Protein AF-A0A9P5GAU8-F1 (afdb_monomer_lite)

Secondary structure (DSSP, 8-state):
--HHHHHHHHHHHHHHHHHHHHHHHHHHHHHHHHHHHHHHHHHHHHHHGGGGS-GGGHHHHHT-HHHHHHHHHHHHHHHHHHHHHH--------TTS-S-STT-SS--S---GGG-HHHHHHHHHHHHHHHHHHHHHHHHHHHHHHHHHHHHHHHHHHTT-TTPPPPHHHHHHHHT-EEE-SS-SSHHHHHHHHHS-EEEHHHHHHHHHHHHHHHHHHHHHHHHHHHHHHHHGGG------TTS-TTHHHHHHHHHHHHHHHHHHHS---SSHHHHHHHHHHHHHHHHHHHHHHHHHHS-----

Sequence (304 aa):
MNPADSSIDDVFAGIRTRFAFTARMASRADECVENLREANRVLAFRFSKLHSLLPSQFPTLLSAPEVDMALTDVRHALKDIYQLTLVGPDLPADPTTSAESASAVTTSSGGNYEEQPQLRLGVAHAINLFQRYRIKWEAEVQESLHFVLLRHWLDAYTQGKADLLITPEDAAEVLGVRYSAGPSTSYEDELRDATLLHITIKDYLIAALSLASELARLAFTSVMAISLAAQKQTQSQDVLKPTDNRNDIPIAVNTFLQNLQAAFLTLNLRNDVLRRRYDTLKYDVKNVENIVYDLCVRAPQETK

Foldseek 3Di:
DDPVVVVVVLVVVLVVVVVVVLVVLVVLLLVLLVQLVVLLVLLVVLCVCLLVDALVCLVVSLPDVSNVVSLVSLLVSQVSQQVSLVCFDPRVPSPPDDDDPPPPPPDDPDDDPPPDPVVVVRLVVLLVSCVVSCVSRLVSLLSSLLSLQLSVLSVCVNVVNNQDTDDPQVSCVSSVAAADADDDPDPVVVSCVSRGDHDYPLSNLSSVLVNLLVLLSSLVSLVVSVVVVVVVCPPDPDDPDPPRPSLVSLVSSLSNLVVSLVVVVVDPDDPDPSVVSNVVSVVSNVSSVVSNVVCVVPPPDPPD

Organism: Geotrichum candidum (NCBI:txid1173061)

Structure (mmCIF, N/CA/C/O backbone):
data_AF-A0A9P5GAU8-F1
#
_entry.id   AF-A0A9P5GAU8-F1
#
loop_
_atom_site.group_PDB
_atom_site.id
_atom_site.type_symbol
_atom_site.label_atom_id
_atom_site.label_alt_id
_atom_site.label_comp_id
_atom_site.label_asym_id
_atom_site.label_entity_id
_atom_site.label_seq_id
_atom_site.pdbx_PDB_ins_code
_atom_site.Cartn_x
_atom_site.Cartn_y
_atom_site.Cartn_z
_atom_site.occupancy
_atom_site.B_iso_or_equiv
_atom_site.auth_seq_id
_atom_site.auth_comp_id
_atom_site.auth_asym_id
_atom_site.auth_atom_id
_atom_site.pdbx_PDB_model_num
ATOM 1 N N . MET A 1 1 ? 36.650 14.860 -50.323 1.00 46.19 1 MET A N 1
ATOM 2 C CA . MET A 1 1 ? 36.113 14.606 -48.970 1.00 46.19 1 MET A CA 1
ATOM 3 C C . MET A 1 1 ? 36.643 13.257 -48.536 1.00 46.19 1 MET A C 1
ATOM 5 O O . MET A 1 1 ? 36.556 12.321 -49.323 1.00 46.19 1 MET A O 1
ATOM 9 N N . ASN A 1 2 ? 37.329 13.203 -47.394 1.00 45.94 2 ASN A N 1
ATOM 10 C CA . ASN A 1 2 ? 38.013 11.995 -46.940 1.00 45.94 2 ASN A CA 1
ATOM 11 C C . ASN A 1 2 ? 36.966 10.976 -46.449 1.00 45.94 2 ASN A C 1
ATOM 13 O O . ASN A 1 2 ? 36.106 11.355 -45.658 1.00 45.94 2 ASN A O 1
ATOM 17 N N . PRO A 1 3 ? 37.038 9.695 -46.847 1.00 53.72 3 PRO A N 1
ATOM 18 C CA . PRO A 1 3 ? 36.102 8.652 -46.399 1.00 53.72 3 PRO A CA 1
ATOM 19 C C . PRO A 1 3 ? 36.178 8.357 -44.886 1.00 53.72 3 PRO A C 1
ATOM 21 O O . PRO A 1 3 ? 35.338 7.644 -44.347 1.00 53.72 3 PRO A O 1
ATOM 24 N N . ALA A 1 4 ? 37.177 8.909 -44.189 1.00 55.00 4 ALA A N 1
ATOM 25 C CA . ALA A 1 4 ? 37.291 8.851 -42.734 1.00 55.00 4 ALA A CA 1
ATOM 26 C C . ALA A 1 4 ? 36.338 9.826 -42.012 1.00 55.00 4 ALA A C 1
ATOM 28 O O . ALA A 1 4 ? 35.885 9.513 -40.914 1.00 55.00 4 ALA A O 1
ATOM 29 N N . ASP A 1 5 ? 35.990 10.963 -42.630 1.00 54.78 5 ASP A N 1
ATOM 30 C CA . ASP A 1 5 ? 35.103 11.963 -42.015 1.00 54.78 5 ASP A CA 1
ATOM 31 C C . ASP A 1 5 ? 33.642 11.479 -42.010 1.00 54.78 5 ASP A C 1
ATOM 33 O O . ASP A 1 5 ? 32.948 11.631 -41.007 1.00 54.78 5 ASP A O 1
ATOM 37 N N . SER A 1 6 ? 33.206 10.772 -43.065 1.00 59.03 6 SER A N 1
ATOM 38 C CA . SER A 1 6 ? 31.872 10.148 -43.109 1.00 59.03 6 SER A CA 1
ATOM 39 C C . SER A 1 6 ? 31.690 9.085 -42.023 1.00 59.03 6 SER A C 1
ATOM 41 O O . SER A 1 6 ? 30.629 9.003 -41.418 1.00 59.03 6 SER A O 1
ATOM 43 N N . SER A 1 7 ? 32.743 8.326 -41.697 1.00 74.62 7 SER A N 1
ATOM 44 C CA . SER A 1 7 ? 32.674 7.295 -40.653 1.00 74.62 7 SER A CA 1
ATOM 45 C C . SER A 1 7 ? 32.491 7.875 -39.248 1.00 74.62 7 SER A C 1
ATOM 47 O O . SER A 1 7 ? 31.877 7.223 -38.406 1.00 74.62 7 SER A O 1
ATOM 49 N N . ILE A 1 8 ? 33.043 9.058 -38.964 1.00 77.44 8 ILE A N 1
ATOM 50 C CA . ILE A 1 8 ? 32.902 9.713 -37.656 1.00 77.44 8 ILE A CA 1
ATOM 51 C C . ILE A 1 8 ? 31.527 10.381 -37.553 1.00 77.44 8 ILE A C 1
ATOM 53 O O . ILE A 1 8 ? 30.857 10.249 -36.526 1.00 77.44 8 ILE A O 1
ATOM 57 N N . ASP A 1 9 ? 31.081 11.041 -38.622 1.00 80.81 9 ASP A N 1
ATOM 58 C CA . ASP A 1 9 ? 29.756 11.660 -38.683 1.00 80.81 9 ASP A CA 1
ATOM 59 C C . ASP A 1 9 ? 28.630 10.623 -38.541 1.00 80.81 9 ASP A C 1
ATOM 61 O O . ASP A 1 9 ? 27.679 10.862 -37.791 1.00 80.81 9 ASP A O 1
ATOM 65 N N . ASP A 1 10 ? 28.775 9.439 -39.146 1.00 77.88 10 ASP A N 1
ATOM 66 C CA . ASP A 1 10 ? 27.833 8.320 -39.000 1.00 77.88 10 ASP A CA 1
ATOM 67 C C . ASP A 1 10 ? 27.774 7.800 -37.553 1.00 77.88 10 ASP A C 1
ATOM 69 O O . ASP A 1 10 ? 26.693 7.539 -37.012 1.00 77.88 10 ASP A O 1
ATOM 73 N N . VAL A 1 11 ? 28.923 7.718 -36.870 1.00 79.69 11 VAL A N 1
ATOM 74 C CA . VAL A 1 11 ? 28.986 7.342 -35.448 1.00 79.69 11 VAL A CA 1
ATOM 75 C C . VAL A 1 11 ? 28.278 8.385 -34.580 1.00 79.69 11 VAL A C 1
ATOM 77 O O . VAL A 1 11 ? 27.458 8.028 -33.729 1.00 79.69 11 VAL A O 1
ATOM 80 N N . PHE A 1 12 ? 28.526 9.680 -34.801 1.00 81.12 12 PHE A N 1
ATOM 81 C CA . PHE A 1 12 ? 27.829 10.738 -34.067 1.00 81.12 12 PHE A CA 1
ATOM 82 C C . PHE A 1 12 ? 26.329 10.785 -34.385 1.00 81.12 12 PHE A C 1
ATOM 84 O O . PHE A 1 12 ? 25.534 11.059 -33.482 1.00 81.12 12 PHE A O 1
ATOM 91 N N . ALA A 1 13 ? 25.913 10.484 -35.616 1.00 80.00 13 ALA A N 1
ATOM 92 C CA . ALA A 1 13 ? 24.504 10.365 -35.988 1.00 80.00 13 ALA A CA 1
ATOM 93 C C . ALA A 1 13 ? 23.816 9.197 -35.256 1.00 80.00 13 ALA A C 1
ATOM 95 O O . ALA A 1 13 ? 22.718 9.366 -34.707 1.00 80.00 13 ALA A O 1
ATOM 96 N N . GLY A 1 14 ? 24.491 8.048 -35.144 1.00 76.44 14 GLY A N 1
ATOM 97 C CA . GLY A 1 14 ? 24.033 6.909 -34.345 1.00 76.44 14 GLY A CA 1
ATOM 98 C C . GLY A 1 14 ? 23.897 7.257 -32.859 1.00 76.44 14 GLY A C 1
ATOM 99 O O . GLY A 1 14 ? 22.864 6.989 -32.238 1.00 76.44 14 GLY A O 1
ATOM 100 N N . ILE A 1 15 ? 24.894 7.946 -32.295 1.00 78.25 15 ILE A N 1
ATOM 101 C CA . ILE A 1 15 ? 24.869 8.425 -30.906 1.00 78.25 15 ILE A CA 1
ATOM 102 C C . ILE A 1 15 ? 23.696 9.391 -30.677 1.00 78.25 15 ILE A C 1
ATOM 104 O O . ILE A 1 15 ? 22.933 9.210 -29.726 1.00 78.25 15 ILE A O 1
ATOM 108 N N . ARG A 1 16 ? 23.493 10.383 -31.557 1.00 78.12 16 ARG A N 1
ATOM 109 C CA . ARG A 1 16 ? 22.366 11.333 -31.458 1.00 78.12 16 ARG A CA 1
ATOM 110 C C . ARG A 1 16 ? 21.019 10.621 -31.487 1.00 78.12 16 ARG A C 1
ATOM 112 O O . ARG A 1 16 ? 20.143 10.965 -30.699 1.00 78.12 16 ARG A O 1
ATOM 119 N N . THR A 1 17 ? 20.867 9.609 -32.337 1.00 80.06 17 THR A N 1
ATOM 120 C CA . THR A 1 17 ? 19.635 8.811 -32.425 1.00 80.06 17 THR A CA 1
ATOM 121 C C . THR A 1 17 ? 19.351 8.074 -31.112 1.00 80.06 17 THR A C 1
ATOM 123 O O . THR A 1 17 ? 18.230 8.132 -30.606 1.00 80.06 17 THR A O 1
ATOM 126 N N . ARG A 1 18 ? 20.371 7.463 -30.490 1.00 75.88 18 ARG A N 1
ATOM 127 C CA . ARG A 1 18 ? 20.236 6.796 -29.180 1.00 75.88 18 ARG A CA 1
ATOM 128 C C . ARG A 1 18 ? 19.916 7.786 -28.050 1.00 75.88 18 ARG A C 1
ATOM 130 O O . ARG A 1 18 ? 19.064 7.507 -27.205 1.00 75.88 18 ARG A O 1
ATOM 137 N N . PHE A 1 19 ? 20.532 8.971 -28.044 1.00 79.56 19 PHE A N 1
ATOM 138 C CA . PHE A 1 19 ? 20.187 10.026 -27.081 1.00 79.56 19 PHE A CA 1
ATOM 139 C C . PHE A 1 19 ? 18.759 10.546 -27.276 1.00 79.56 19 PHE A C 1
ATOM 141 O O . PHE A 1 19 ? 18.030 10.708 -26.302 1.00 79.56 19 PHE A O 1
ATOM 148 N N . ALA A 1 20 ? 18.322 10.746 -28.519 1.00 77.62 20 ALA A N 1
ATOM 149 C CA . ALA A 1 20 ? 16.955 11.160 -28.817 1.00 77.62 20 ALA A CA 1
ATOM 150 C C . ALA A 1 20 ? 15.929 10.105 -28.369 1.00 77.62 20 ALA A C 1
ATOM 152 O O . ALA A 1 20 ? 14.902 10.456 -27.792 1.00 77.62 20 ALA A O 1
ATOM 153 N N . PHE A 1 21 ? 16.219 8.817 -28.574 1.00 79.12 21 PHE A N 1
ATOM 154 C CA . PHE A 1 21 ? 15.382 7.719 -28.087 1.00 79.12 21 PHE A CA 1
ATOM 155 C C . PHE A 1 21 ? 15.293 7.700 -26.555 1.00 79.12 21 PHE A C 1
ATOM 157 O O . PHE A 1 21 ? 14.195 7.707 -26.001 1.00 79.12 21 PHE A O 1
ATOM 164 N N . THR A 1 22 ? 16.432 7.755 -25.859 1.00 76.56 22 THR A N 1
ATOM 165 C CA . THR A 1 22 ? 16.452 7.761 -24.383 1.00 76.56 22 THR A CA 1
ATOM 166 C C . THR A 1 22 ? 15.773 8.998 -23.791 1.00 76.56 22 THR A C 1
ATOM 168 O O . THR A 1 22 ? 15.098 8.885 -22.769 1.00 76.56 22 THR A O 1
ATOM 171 N N . ALA A 1 23 ? 15.876 10.159 -24.444 1.00 79.25 23 ALA A N 1
ATOM 172 C CA . ALA A 1 23 ? 15.153 11.367 -24.053 1.00 79.25 23 ALA A CA 1
ATOM 173 C C . ALA A 1 23 ? 13.632 11.214 -24.223 1.00 79.25 23 ALA A C 1
ATOM 175 O O . ALA A 1 23 ? 12.879 11.566 -23.317 1.00 79.25 23 ALA A O 1
ATOM 176 N N . ARG A 1 24 ? 13.167 10.632 -25.340 1.00 81.38 24 ARG A N 1
ATOM 177 C CA . ARG A 1 24 ? 11.736 10.342 -25.556 1.00 81.38 24 ARG A CA 1
ATOM 178 C C . ARG A 1 24 ? 11.199 9.349 -24.529 1.00 81.38 24 ARG A C 1
ATOM 180 O O . ARG A 1 24 ? 10.144 9.591 -23.953 1.00 81.38 24 ARG A O 1
ATOM 187 N N . MET A 1 25 ? 11.930 8.265 -24.269 1.00 79.19 25 MET A N 1
ATOM 188 C CA . MET A 1 25 ? 11.556 7.282 -23.247 1.00 79.19 25 MET A CA 1
ATOM 189 C C . MET A 1 25 ? 11.518 7.903 -21.852 1.00 79.19 25 MET A C 1
ATOM 191 O O . MET A 1 25 ? 10.587 7.642 -21.099 1.00 79.19 25 MET A O 1
ATOM 195 N N . ALA A 1 26 ? 12.476 8.776 -21.523 1.00 81.88 26 ALA A N 1
ATOM 196 C CA . ALA A 1 26 ? 12.470 9.495 -20.255 1.00 81.88 26 ALA A CA 1
ATOM 197 C C . ALA A 1 26 ? 11.237 10.396 -20.116 1.00 81.88 26 ALA A C 1
ATOM 199 O O . ALA A 1 26 ? 10.586 10.331 -19.080 1.00 81.88 26 ALA A O 1
ATOM 200 N N . SER A 1 27 ? 10.896 11.161 -21.161 1.00 86.00 27 SER A N 1
ATOM 201 C CA . SER A 1 27 ? 9.711 12.026 -21.174 1.00 86.00 27 SER A CA 1
ATOM 202 C C . SER A 1 27 ? 8.417 11.234 -20.999 1.00 86.00 27 SER A C 1
ATOM 204 O O . SER A 1 27 ? 7.561 11.643 -20.226 1.00 86.00 27 SER A O 1
ATOM 206 N N . ARG A 1 28 ? 8.279 10.088 -21.681 1.00 85.62 28 ARG A N 1
ATOM 207 C CA . ARG A 1 28 ? 7.109 9.212 -21.518 1.00 85.62 28 ARG A CA 1
ATOM 208 C C . ARG A 1 28 ? 7.048 8.591 -20.125 1.00 85.62 28 ARG A C 1
ATOM 210 O O . ARG A 1 28 ? 5.975 8.494 -19.550 1.00 85.62 28 ARG A O 1
ATOM 217 N N . ALA A 1 29 ? 8.190 8.180 -19.573 1.00 85.69 29 ALA A N 1
ATOM 218 C CA . ALA A 1 29 ? 8.248 7.661 -18.211 1.00 85.69 29 ALA A CA 1
ATOM 219 C C . ALA A 1 29 ? 7.835 8.727 -17.185 1.00 85.69 29 ALA A C 1
ATOM 221 O O . ALA A 1 29 ? 7.126 8.401 -16.243 1.00 85.69 29 ALA A O 1
ATOM 222 N N . ASP A 1 30 ? 8.241 9.985 -17.379 1.00 89.31 30 ASP A N 1
ATOM 223 C CA . ASP A 1 30 ? 7.835 11.096 -16.511 1.00 89.31 30 ASP A CA 1
ATOM 224 C C . ASP A 1 30 ? 6.323 11.365 -16.595 1.00 89.31 30 ASP A C 1
ATOM 226 O O . ASP A 1 30 ? 5.687 11.565 -15.564 1.00 89.31 30 ASP A O 1
ATOM 230 N N . GLU A 1 31 ? 5.734 11.286 -17.791 1.00 91.19 31 GLU A N 1
ATOM 231 C CA . GLU A 1 31 ? 4.282 11.390 -17.992 1.00 91.19 31 GLU A CA 1
ATOM 232 C C . GLU A 1 31 ? 3.520 10.260 -17.280 1.00 91.19 31 GLU A C 1
ATOM 234 O O . GLU A 1 31 ? 2.607 10.524 -16.501 1.00 91.19 31 GLU A O 1
ATOM 239 N N . CYS A 1 32 ? 3.931 9.000 -17.463 1.00 90.06 32 CYS A N 1
ATOM 240 C CA . CYS A 1 32 ? 3.292 7.871 -16.783 1.00 90.06 32 CYS A CA 1
ATOM 241 C C . CYS A 1 32 ? 3.430 7.946 -15.253 1.00 90.06 32 CYS A C 1
ATOM 243 O O . CYS A 1 32 ? 2.503 7.577 -14.533 1.00 90.06 32 CYS A O 1
ATOM 245 N N . VAL A 1 33 ? 4.576 8.422 -14.751 1.00 91.94 33 VAL A N 1
ATOM 246 C CA . VAL A 1 33 ? 4.799 8.637 -13.313 1.00 91.94 33 VAL A CA 1
ATOM 247 C C . VAL A 1 33 ? 3.879 9.726 -12.772 1.00 91.94 33 VAL A C 1
ATOM 249 O O . VAL A 1 33 ? 3.319 9.543 -11.694 1.00 91.94 33 VAL A O 1
ATOM 252 N N . GLU A 1 34 ? 3.697 10.838 -13.489 1.00 94.75 34 GLU A N 1
ATOM 253 C CA . GLU A 1 34 ? 2.798 11.898 -13.021 1.00 94.75 34 GLU A CA 1
ATOM 254 C C . GLU A 1 34 ? 1.333 11.443 -13.042 1.00 94.75 34 GLU A C 1
ATOM 256 O O . GLU A 1 34 ? 0.633 11.678 -12.062 1.00 94.75 34 GLU A O 1
ATOM 261 N N . ASN A 1 35 ? 0.907 10.678 -14.056 1.00 94.62 35 ASN A N 1
ATOM 262 C CA . ASN A 1 35 ? -0.431 10.074 -14.080 1.00 94.62 35 ASN A CA 1
ATOM 263 C C . ASN A 1 35 ? -0.666 9.162 -12.861 1.00 94.62 35 ASN A C 1
ATOM 265 O O . ASN A 1 35 ? -1.709 9.235 -12.209 1.00 94.62 35 ASN A O 1
ATOM 269 N N . LEU A 1 36 ? 0.320 8.318 -12.522 1.00 95.69 36 LEU A N 1
ATOM 270 C CA . LEU A 1 36 ? 0.255 7.458 -11.337 1.00 95.69 36 LEU A CA 1
ATOM 271 C C . LEU A 1 36 ? 0.183 8.289 -10.048 1.00 95.69 36 LEU A C 1
ATOM 273 O O . LEU A 1 36 ? -0.637 8.012 -9.170 1.00 95.69 36 LEU A O 1
ATOM 277 N N . ARG A 1 37 ? 1.004 9.338 -9.955 1.00 96.25 37 ARG A N 1
ATOM 278 C CA . ARG A 1 37 ? 1.016 10.261 -8.820 1.00 96.25 37 ARG A CA 1
ATOM 279 C C . ARG A 1 37 ? -0.317 10.984 -8.659 1.00 96.25 37 ARG A C 1
ATOM 281 O O . ARG A 1 37 ? -0.784 11.161 -7.538 1.00 96.25 37 ARG A O 1
ATOM 288 N N . GLU A 1 38 ? -0.945 11.426 -9.741 1.00 96.06 38 GLU A N 1
ATOM 289 C CA . GLU A 1 38 ? -2.240 12.108 -9.687 1.00 96.06 38 GLU A CA 1
ATOM 290 C C . GLU A 1 38 ? -3.355 11.178 -9.219 1.00 96.06 38 GLU A C 1
ATOM 292 O O . GLU A 1 38 ? -4.140 11.568 -8.350 1.00 96.06 38 GLU A O 1
ATOM 297 N N . ALA A 1 39 ? -3.362 9.926 -9.678 1.00 95.44 39 ALA A N 1
ATOM 298 C CA . ALA A 1 39 ? -4.274 8.911 -9.162 1.00 95.44 39 ALA A CA 1
ATOM 299 C C . ALA A 1 39 ? -4.043 8.650 -7.656 1.00 95.44 39 ALA A C 1
ATOM 301 O O . ALA A 1 39 ? -4.992 8.657 -6.863 1.00 95.44 39 ALA A O 1
ATOM 302 N N . ASN A 1 40 ? -2.779 8.536 -7.225 1.00 96.94 40 ASN A N 1
ATOM 303 C CA . ASN A 1 40 ? -2.418 8.422 -5.808 1.00 96.94 40 ASN A CA 1
ATOM 304 C C . ASN A 1 40 ? -2.848 9.650 -4.990 1.00 96.94 40 ASN A C 1
ATOM 306 O O . ASN A 1 40 ? -3.374 9.490 -3.892 1.00 96.94 40 ASN A O 1
ATOM 310 N N . ARG A 1 41 ? -2.716 10.877 -5.515 1.00 96.44 41 ARG A N 1
ATOM 311 C CA . ARG A 1 41 ? -3.179 12.105 -4.837 1.00 96.44 41 ARG A CA 1
ATOM 312 C C . ARG A 1 41 ? -4.683 12.084 -4.575 1.00 96.44 41 ARG A C 1
ATOM 314 O O . ARG A 1 41 ? -5.119 12.565 -3.526 1.00 96.44 41 ARG A O 1
ATOM 321 N N . VAL A 1 42 ? -5.483 11.537 -5.493 1.00 95.19 42 VAL A N 1
ATOM 322 C CA . VAL A 1 42 ? -6.934 11.390 -5.291 1.00 95.19 42 VAL A CA 1
ATOM 323 C C . VAL A 1 42 ? -7.219 10.421 -4.143 1.00 95.19 42 VAL A C 1
ATOM 325 O O . VAL A 1 42 ? -8.010 10.754 -3.254 1.00 95.19 42 VAL A O 1
ATOM 328 N N . LEU A 1 43 ? -6.541 9.268 -4.113 1.00 95.06 43 LEU A N 1
ATOM 329 C CA . LEU A 1 43 ? -6.645 8.309 -3.007 1.00 95.06 43 LEU A CA 1
ATOM 330 C C . LEU A 1 43 ? -6.204 8.940 -1.682 1.00 95.06 43 LEU A C 1
ATOM 332 O O . LEU A 1 43 ? -6.968 8.916 -0.717 1.00 95.06 43 LEU A O 1
ATOM 336 N N . ALA A 1 44 ? -5.044 9.598 -1.657 1.00 95.12 44 ALA A N 1
ATOM 337 C CA . ALA A 1 44 ? -4.512 10.300 -0.493 1.00 95.12 44 ALA A CA 1
ATOM 338 C C . ALA A 1 44 ? -5.504 11.338 0.044 1.00 95.12 44 ALA A C 1
ATOM 340 O O . ALA A 1 44 ? -5.782 11.389 1.241 1.00 95.12 44 ALA A O 1
ATOM 341 N N . PHE A 1 45 ? -6.101 12.144 -0.838 1.00 94.31 45 PHE A N 1
ATOM 342 C CA . PHE A 1 45 ? -7.095 13.139 -0.448 1.00 94.31 45 PHE A CA 1
ATOM 343 C C . PHE A 1 45 ? -8.341 12.494 0.168 1.00 94.31 45 PHE A C 1
ATOM 345 O O . PHE A 1 45 ? -8.868 12.995 1.166 1.00 94.31 45 PHE A O 1
ATOM 352 N N . ARG A 1 46 ? -8.819 11.376 -0.384 1.00 91.81 46 ARG A N 1
ATOM 353 C CA . ARG A 1 46 ? -9.989 10.668 0.153 1.00 91.81 46 ARG A CA 1
ATOM 354 C C . ARG A 1 46 ? -9.684 10.012 1.494 1.00 91.81 46 ARG A C 1
ATOM 356 O O . ARG A 1 46 ? -10.426 10.254 2.446 1.00 91.81 46 ARG A O 1
ATOM 363 N N . PHE A 1 47 ? -8.579 9.280 1.600 1.00 93.19 47 PHE A N 1
ATOM 364 C CA . PHE A 1 47 ? -8.157 8.647 2.848 1.00 93.19 47 PHE A CA 1
ATOM 365 C C . PHE A 1 47 ? -7.707 9.655 3.910 1.00 93.19 47 PHE A C 1
ATOM 367 O O . PHE A 1 47 ? -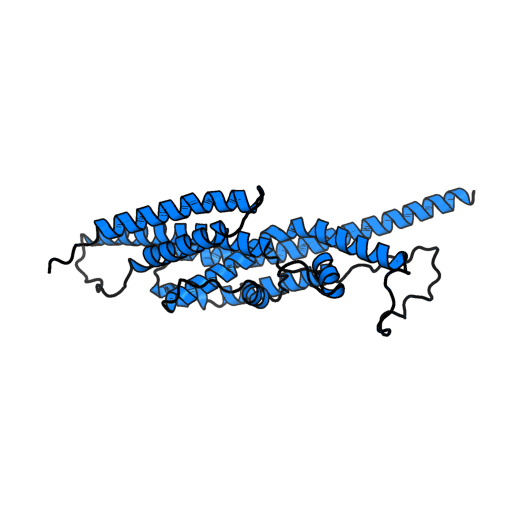7.862 9.373 5.088 1.00 93.19 47 PHE A O 1
ATOM 374 N N . SER A 1 48 ? -7.312 10.884 3.555 1.00 91.38 48 SER A N 1
ATOM 375 C CA . SER A 1 48 ? -7.028 11.930 4.555 1.00 91.38 48 SER A CA 1
ATOM 376 C C . SER A 1 48 ? -8.232 12.251 5.453 1.00 91.38 48 SER A C 1
ATOM 378 O O . SER A 1 48 ? -8.068 12.654 6.606 1.00 91.38 48 SER A O 1
ATOM 380 N N . LYS A 1 49 ? -9.455 12.034 4.943 1.00 88.56 49 LYS A N 1
ATOM 381 C CA . LYS A 1 49 ? -10.700 12.212 5.699 1.00 88.56 49 LYS A CA 1
ATOM 382 C C . LYS A 1 49 ? -10.935 11.091 6.709 1.00 88.56 49 LYS A C 1
ATOM 384 O O . LYS A 1 49 ? -11.725 11.287 7.620 1.00 88.56 49 LYS A O 1
ATOM 389 N N . LEU A 1 50 ? -10.249 9.953 6.594 1.00 88.75 50 LEU A N 1
ATOM 390 C CA . LEU A 1 50 ? -10.399 8.801 7.486 1.00 88.75 50 LEU A CA 1
ATOM 391 C C . LEU A 1 50 ? -10.282 9.196 8.965 1.00 88.75 50 LEU A C 1
ATOM 393 O O . LEU A 1 50 ? -11.091 8.770 9.782 1.00 88.75 50 LEU A O 1
ATOM 397 N N . HIS A 1 51 ? -9.338 10.080 9.295 1.00 86.38 51 HIS A N 1
ATOM 398 C CA . HIS A 1 51 ? -9.077 10.525 10.668 1.00 86.38 51 HIS A CA 1
ATOM 399 C C . HIS A 1 51 ? -10.193 11.355 11.313 1.00 86.38 51 HIS A C 1
ATOM 401 O O . HIS A 1 51 ? -10.164 11.568 12.524 1.00 86.38 51 HIS A O 1
ATOM 407 N N . SER A 1 52 ? -11.146 11.869 10.531 1.00 84.50 52 SER A N 1
ATOM 408 C CA . SER A 1 52 ? -12.301 12.608 11.052 1.00 84.50 52 SER A CA 1
ATOM 409 C C . SER A 1 52 ? -13.590 11.788 11.053 1.00 84.50 52 SER A C 1
ATOM 411 O O . SER A 1 52 ? -14.612 12.272 11.544 1.00 84.50 52 SER A O 1
ATOM 413 N N . LEU A 1 53 ? -13.555 10.563 10.522 1.00 82.75 53 LEU A N 1
ATOM 414 C CA . LEU A 1 53 ? -14.722 9.700 10.388 1.00 82.75 53 LEU A CA 1
ATOM 415 C C . LEU A 1 53 ? -14.892 8.768 11.588 1.00 82.75 53 LEU A C 1
ATOM 417 O O . LEU A 1 53 ? -13.938 8.346 12.239 1.00 82.75 53 LEU A O 1
ATOM 421 N N . LEU A 1 54 ? -16.149 8.416 11.846 1.00 78.69 54 LEU A N 1
ATOM 422 C CA . LEU A 1 54 ? -16.518 7.350 12.772 1.00 78.69 54 LEU A CA 1
ATOM 423 C C . LEU A 1 54 ? -16.373 5.978 12.089 1.00 78.69 54 LEU A C 1
ATOM 425 O O . LEU A 1 54 ? -16.583 5.888 10.878 1.00 78.69 54 LEU A O 1
ATOM 429 N N . PRO A 1 55 ? -16.121 4.891 12.845 1.00 76.50 55 PRO A N 1
ATOM 430 C CA . PRO A 1 55 ? -16.005 3.548 12.270 1.00 76.50 55 PRO A CA 1
ATOM 431 C C . PRO A 1 55 ? -17.228 3.115 11.443 1.00 76.50 55 PRO A C 1
ATOM 433 O O . PRO A 1 55 ? -17.085 2.465 10.412 1.00 76.50 55 PRO A O 1
ATOM 436 N N . SER A 1 56 ? -18.435 3.550 11.825 1.00 78.69 56 SER A N 1
ATOM 437 C CA . SER A 1 56 ? -19.673 3.296 11.069 1.00 78.69 56 SER A CA 1
ATOM 438 C C . SER A 1 56 ? -19.705 3.945 9.680 1.00 78.69 56 SER A C 1
ATOM 440 O O . SER A 1 56 ? -20.512 3.562 8.837 1.00 78.69 56 SER A O 1
ATOM 442 N N . GLN A 1 57 ? -18.836 4.924 9.427 1.00 85.25 57 GLN A N 1
ATOM 443 C CA . GLN A 1 57 ? -18.730 5.640 8.158 1.00 85.25 57 GLN A CA 1
ATOM 444 C C . GLN A 1 57 ? -17.643 5.056 7.244 1.00 85.25 57 GLN A C 1
ATOM 446 O O . GLN A 1 57 ? -17.564 5.452 6.080 1.00 85.25 57 GLN A O 1
ATOM 451 N N . PHE A 1 58 ? -16.824 4.111 7.726 1.00 88.62 58 PHE A N 1
ATOM 452 C CA . PHE A 1 58 ? -15.783 3.474 6.914 1.00 88.62 58 PHE A CA 1
ATOM 453 C C . PHE A 1 58 ? -16.351 2.741 5.688 1.00 88.62 58 PHE A C 1
ATOM 455 O O . PHE A 1 58 ? -15.832 2.987 4.600 1.00 88.62 58 PHE A O 1
ATOM 462 N N . PRO A 1 59 ? -17.444 1.950 5.771 1.00 89.00 59 PRO A N 1
ATOM 463 C CA . PRO A 1 59 ? -18.014 1.301 4.585 1.00 89.00 59 PRO A CA 1
ATOM 464 C C . PRO A 1 59 ? -18.418 2.300 3.492 1.00 89.00 59 PRO A C 1
ATOM 466 O O . PRO A 1 59 ? -18.203 2.054 2.305 1.00 89.00 59 PRO A O 1
ATOM 469 N N . THR A 1 60 ? -18.948 3.460 3.890 1.00 90.75 60 THR A N 1
ATOM 470 C CA . THR A 1 60 ? -19.325 4.544 2.973 1.00 90.75 60 THR A CA 1
ATOM 471 C C . THR A 1 60 ? -18.106 5.174 2.302 1.00 90.75 60 THR A C 1
ATOM 473 O O . THR A 1 60 ? -18.171 5.504 1.122 1.00 90.75 60 THR A O 1
ATOM 476 N N . LEU A 1 61 ? -16.990 5.327 3.025 1.00 90.31 61 LEU A N 1
ATOM 477 C CA . LEU A 1 61 ? -15.730 5.806 2.450 1.00 90.31 61 LEU A CA 1
ATOM 478 C C . LEU A 1 61 ? -15.165 4.800 1.436 1.00 90.31 61 LEU A C 1
ATOM 480 O O . LEU A 1 61 ? -14.738 5.201 0.358 1.00 90.31 61 LEU A O 1
ATOM 484 N N . LEU A 1 62 ? -15.175 3.508 1.776 1.00 90.38 62 LEU A N 1
ATOM 485 C CA . LEU A 1 62 ? -14.614 2.434 0.946 1.00 90.38 62 LEU A CA 1
ATOM 486 C C . LEU A 1 62 ? -15.437 2.155 -0.318 1.00 90.38 62 LEU A C 1
ATOM 488 O O . LEU A 1 62 ? -14.873 1.717 -1.318 1.00 90.38 62 LEU A O 1
ATOM 492 N N . SER A 1 63 ? -16.748 2.407 -0.266 1.00 91.12 63 SER A N 1
ATOM 493 C CA . SER A 1 63 ? -17.684 2.236 -1.390 1.00 91.12 63 SER A CA 1
ATOM 494 C C . SER A 1 63 ? -17.864 3.514 -2.219 1.00 91.12 63 SER A C 1
ATOM 496 O O . SER A 1 63 ? -18.744 3.578 -3.078 1.00 91.12 63 SER A O 1
ATOM 498 N N . ALA A 1 64 ? -17.095 4.569 -1.931 1.00 92.12 64 ALA A N 1
ATOM 499 C CA . ALA A 1 64 ? -17.183 5.819 -2.668 1.00 92.12 64 ALA A CA 1
ATOM 500 C C . ALA A 1 64 ? -16.670 5.615 -4.108 1.00 92.12 64 ALA A C 1
ATOM 502 O O . ALA A 1 64 ? -15.557 5.110 -4.286 1.00 92.12 64 ALA A O 1
ATOM 503 N N . PRO A 1 65 ? -17.422 6.043 -5.141 1.00 92.69 65 PRO A N 1
ATOM 504 C CA . PRO A 1 65 ? -17.057 5.798 -6.537 1.00 92.69 65 PRO A CA 1
ATOM 505 C C . PRO A 1 65 ? -15.701 6.409 -6.895 1.00 92.69 65 PRO A C 1
ATOM 507 O O . PRO A 1 65 ? -14.987 5.879 -7.738 1.00 92.69 65 PRO A O 1
ATOM 510 N N . GLU A 1 66 ? -15.304 7.494 -6.228 1.00 91.88 66 GLU A N 1
ATOM 511 C CA . GLU A 1 66 ? -14.019 8.140 -6.480 1.00 91.88 66 GLU A CA 1
ATOM 512 C C . GLU A 1 66 ? -12.823 7.284 -6.045 1.00 91.88 66 GLU A C 1
ATOM 514 O O . GLU A 1 66 ? -11.747 7.431 -6.616 1.00 91.88 66 GLU A O 1
ATOM 519 N N . VAL A 1 67 ? -12.994 6.386 -5.067 1.00 91.38 67 VAL A N 1
ATOM 520 C CA . VAL A 1 67 ? -11.944 5.440 -4.652 1.00 91.38 67 VAL A CA 1
ATOM 521 C C . VAL A 1 67 ? -11.757 4.363 -5.720 1.00 91.38 67 VAL A C 1
ATOM 523 O O . VAL A 1 67 ? -10.627 4.078 -6.110 1.00 91.38 67 VAL A O 1
ATOM 526 N N . ASP A 1 68 ? -12.853 3.804 -6.236 1.00 92.00 68 ASP A N 1
ATOM 527 C CA . ASP A 1 68 ? -12.796 2.782 -7.288 1.00 92.00 68 ASP A CA 1
ATOM 528 C C . ASP A 1 68 ? -12.311 3.355 -8.626 1.00 92.00 68 ASP A C 1
ATOM 530 O O . ASP A 1 68 ? -11.523 2.713 -9.326 1.00 92.00 68 ASP A O 1
ATOM 534 N N . MET A 1 69 ? -12.720 4.583 -8.963 1.00 94.06 69 MET A N 1
ATOM 535 C CA . MET A 1 69 ? -12.191 5.305 -10.121 1.00 94.06 69 MET A CA 1
ATOM 536 C C . MET A 1 69 ? -10.688 5.540 -9.980 1.00 94.06 69 MET A C 1
ATOM 538 O O . MET A 1 69 ? -9.938 5.158 -10.871 1.00 94.06 69 MET A O 1
ATOM 542 N N . ALA A 1 70 ? -10.225 6.063 -8.842 1.00 93.81 70 ALA A N 1
ATOM 543 C CA . ALA A 1 70 ? -8.803 6.322 -8.644 1.00 93.81 70 ALA A CA 1
ATOM 544 C C . ALA A 1 70 ? -7.958 5.035 -8.661 1.00 93.81 70 ALA A C 1
ATOM 546 O O . ALA A 1 70 ? -6.869 5.031 -9.223 1.00 93.81 70 ALA A O 1
ATOM 547 N N . LEU A 1 71 ? -8.453 3.914 -8.123 1.00 93.94 71 LEU A N 1
ATOM 548 C CA . LEU A 1 71 ? -7.771 2.616 -8.251 1.00 93.94 71 LEU A CA 1
ATOM 549 C C . LEU A 1 71 ? -7.739 2.105 -9.696 1.00 93.94 71 LEU A C 1
ATOM 551 O O . LEU A 1 71 ? -6.766 1.473 -10.112 1.00 93.94 71 LEU A O 1
ATOM 555 N N . THR A 1 72 ? -8.784 2.389 -10.470 1.00 95.38 72 THR A N 1
ATOM 556 C CA . THR A 1 72 ? -8.810 2.096 -11.906 1.00 95.38 72 THR A CA 1
ATOM 557 C C . THR A 1 72 ? -7.778 2.944 -12.653 1.00 95.38 72 THR A C 1
ATOM 559 O O . THR A 1 72 ? -7.056 2.416 -13.497 1.00 95.38 72 THR A O 1
ATOM 562 N N . ASP A 1 73 ? -7.639 4.221 -12.297 1.00 95.12 73 ASP A N 1
ATOM 563 C CA . ASP A 1 73 ? -6.632 5.125 -12.861 1.00 95.12 73 ASP A CA 1
ATOM 564 C C . ASP A 1 73 ? -5.208 4.692 -12.488 1.00 95.12 73 ASP A C 1
ATOM 566 O O . ASP A 1 73 ? -4.339 4.640 -13.358 1.00 95.12 73 ASP A O 1
ATOM 570 N N . VAL A 1 74 ? -4.979 4.268 -11.238 1.00 96.19 74 VAL A N 1
ATOM 571 C CA . VAL A 1 74 ? -3.718 3.640 -10.806 1.00 96.19 74 VAL A CA 1
ATOM 572 C C . VAL A 1 74 ? -3.403 2.424 -11.679 1.00 96.19 74 VAL A C 1
ATOM 574 O O . VAL A 1 74 ? -2.295 2.314 -12.201 1.00 96.19 74 VAL A O 1
ATOM 577 N N . ARG A 1 75 ? -4.372 1.524 -11.899 1.00 95.56 75 ARG A N 1
ATOM 578 C CA . ARG A 1 75 ? -4.179 0.342 -12.755 1.00 95.56 75 ARG A CA 1
ATOM 579 C C . ARG A 1 75 ? -3.834 0.727 -14.193 1.00 95.56 75 ARG A C 1
ATOM 581 O O . ARG A 1 75 ? -2.964 0.099 -14.795 1.00 95.56 75 ARG A O 1
ATOM 588 N N . HIS A 1 76 ? -4.494 1.738 -14.756 1.00 94.94 76 HIS A N 1
ATOM 589 C CA . HIS A 1 76 ? -4.174 2.233 -16.095 1.00 94.94 76 HIS A CA 1
ATOM 590 C C . HIS A 1 76 ? -2.758 2.814 -16.159 1.00 94.94 76 HIS A C 1
ATOM 592 O O . HIS A 1 76 ? -1.988 2.411 -17.027 1.00 94.94 76 HIS A O 1
ATOM 598 N N . ALA A 1 77 ? -2.371 3.656 -15.201 1.00 93.50 77 ALA A N 1
ATOM 599 C CA . ALA A 1 77 ? -1.030 4.230 -15.150 1.00 93.50 77 ALA A CA 1
ATOM 600 C C . ALA A 1 77 ? 0.057 3.151 -14.982 1.00 93.50 77 ALA A C 1
ATOM 602 O O . ALA A 1 77 ? 1.077 3.178 -15.672 1.00 93.50 77 ALA A O 1
ATOM 603 N N . LEU A 1 78 ? -0.170 2.143 -14.132 1.00 92.88 78 LEU A N 1
ATOM 604 C CA . LEU A 1 78 ? 0.742 1.002 -13.980 1.00 92.88 78 LEU A CA 1
ATOM 605 C C . LEU A 1 78 ? 0.824 0.158 -15.254 1.00 92.88 78 LEU A C 1
ATOM 607 O O . LEU A 1 78 ? 1.909 -0.297 -15.619 1.00 92.88 78 LEU A O 1
ATOM 611 N N . LYS A 1 79 ? -0.294 -0.018 -15.966 1.00 91.12 79 LYS A N 1
ATOM 612 C CA . LYS A 1 79 ? -0.305 -0.676 -17.274 1.00 91.12 79 LYS A CA 1
ATOM 613 C C . LYS A 1 79 ? 0.513 0.112 -18.294 1.00 91.12 79 LYS A C 1
ATOM 615 O O . LYS A 1 79 ? 1.265 -0.506 -19.041 1.00 91.12 79 LYS A O 1
ATOM 620 N N . ASP A 1 80 ? 0.426 1.438 -18.309 1.00 88.94 80 ASP A N 1
ATOM 621 C CA . ASP A 1 80 ? 1.222 2.279 -19.208 1.00 88.94 80 ASP A CA 1
ATOM 622 C C . ASP A 1 80 ? 2.720 2.186 -18.892 1.00 88.94 80 ASP A C 1
ATOM 624 O O . ASP A 1 80 ? 3.533 2.019 -19.804 1.00 88.94 80 ASP A O 1
ATOM 628 N N . ILE A 1 81 ? 3.093 2.180 -17.605 1.00 87.69 81 ILE A N 1
ATOM 629 C CA . ILE A 1 81 ? 4.474 1.914 -17.170 1.00 87.69 81 ILE A CA 1
ATOM 630 C C . ILE A 1 81 ? 4.911 0.519 -17.631 1.00 87.69 81 ILE A C 1
ATOM 632 O O . ILE A 1 81 ? 5.992 0.370 -18.197 1.00 87.69 81 ILE A O 1
ATOM 636 N N . TYR A 1 82 ? 4.068 -0.500 -17.468 1.00 86.00 82 TYR A N 1
ATOM 637 C CA . TYR A 1 82 ? 4.362 -1.847 -17.954 1.00 86.00 82 TYR A CA 1
ATOM 638 C C . TYR A 1 82 ? 4.577 -1.873 -19.479 1.00 86.00 82 TYR A C 1
ATOM 640 O O . TYR A 1 82 ? 5.547 -2.467 -19.953 1.00 86.00 82 TYR A O 1
ATOM 648 N N . GLN A 1 83 ? 3.753 -1.167 -20.260 1.00 83.19 83 GLN A N 1
ATOM 649 C CA . GLN A 1 83 ? 3.950 -1.036 -21.709 1.00 83.19 83 GLN A CA 1
ATOM 650 C C . GLN A 1 83 ? 5.261 -0.321 -22.057 1.00 83.19 83 GLN A C 1
ATOM 652 O O . GLN A 1 83 ? 5.937 -0.723 -23.001 1.00 83.19 83 GLN A O 1
ATOM 657 N N . LEU A 1 84 ? 5.678 0.691 -21.288 1.00 77.81 84 LEU A N 1
ATOM 658 C CA . LEU A 1 84 ? 7.001 1.302 -21.457 1.00 77.81 84 LEU A CA 1
ATOM 659 C C . LEU A 1 84 ? 8.136 0.305 -21.214 1.00 77.81 84 LEU A C 1
ATOM 661 O O . LEU A 1 84 ? 9.150 0.375 -21.903 1.00 77.81 84 LEU A O 1
ATOM 665 N N . THR A 1 85 ? 7.964 -0.618 -20.266 1.00 71.62 85 THR A N 1
ATOM 666 C CA . THR A 1 85 ? 8.967 -1.652 -19.966 1.00 71.62 85 THR A CA 1
ATOM 667 C C . THR A 1 85 ? 9.013 -2.780 -20.999 1.00 71.62 85 THR A C 1
ATOM 669 O O . THR A 1 85 ? 10.069 -3.371 -21.196 1.00 71.62 85 THR A O 1
ATOM 672 N N . LEU A 1 86 ? 7.910 -3.035 -21.716 1.00 68.88 86 LEU A N 1
ATOM 673 C CA . LEU A 1 86 ? 7.880 -3.968 -22.851 1.00 68.88 86 LEU A CA 1
ATOM 674 C C . LEU A 1 86 ? 8.632 -3.433 -24.077 1.00 68.88 86 LEU A C 1
ATOM 676 O O . LEU A 1 86 ? 9.178 -4.210 -24.858 1.00 68.88 86 LEU A O 1
ATOM 680 N N . VAL A 1 87 ? 8.657 -2.110 -24.263 1.00 57.19 87 VAL A N 1
ATOM 681 C CA . VAL A 1 87 ? 9.335 -1.462 -25.393 1.00 57.19 87 VAL A CA 1
ATOM 682 C C . VAL A 1 87 ? 10.840 -1.369 -25.108 1.00 57.19 87 VAL A C 1
ATOM 684 O O . VAL A 1 87 ? 11.381 -0.315 -24.774 1.00 57.19 87 VAL A O 1
ATOM 687 N N . GLY A 1 88 ? 11.538 -2.493 -25.263 1.00 49.94 88 GLY A N 1
ATOM 688 C CA . GLY A 1 88 ? 12.994 -2.548 -25.386 1.00 49.94 88 GLY A CA 1
ATOM 689 C C . GLY A 1 88 ? 13.446 -3.897 -25.963 1.00 49.94 88 GLY A C 1
ATOM 690 O O . GLY A 1 88 ? 13.146 -4.905 -25.329 1.00 49.94 88 GLY A O 1
ATOM 691 N N . PRO A 1 89 ? 14.170 -3.979 -27.106 1.00 46.12 89 PRO A N 1
ATOM 692 C CA . PRO A 1 89 ? 14.735 -2.934 -27.963 1.00 46.12 89 PRO A CA 1
ATOM 693 C C . PRO A 1 89 ? 14.172 -2.947 -29.402 1.00 46.12 89 PRO A C 1
ATOM 695 O O . PRO A 1 89 ? 14.498 -3.836 -30.182 1.00 46.12 89 PRO A O 1
ATOM 698 N N . ASP A 1 90 ? 13.500 -1.875 -29.822 1.00 42.75 90 ASP A N 1
ATOM 699 C CA . ASP A 1 90 ? 13.671 -1.398 -31.200 1.00 42.75 90 ASP A CA 1
ATOM 700 C C . ASP A 1 90 ? 14.958 -0.567 -31.211 1.00 42.75 90 ASP A C 1
ATOM 702 O O . ASP A 1 90 ? 14.942 0.663 -31.100 1.00 42.75 90 ASP A O 1
ATOM 706 N N . LEU A 1 91 ? 16.115 -1.239 -31.254 1.00 41.16 91 LEU A N 1
ATOM 707 C CA . LEU A 1 91 ? 17.330 -0.540 -31.658 1.00 41.16 91 LEU A CA 1
ATOM 708 C C . LEU A 1 91 ? 17.067 -0.023 -33.083 1.00 41.16 91 LEU A C 1
ATOM 710 O O . LEU A 1 91 ? 16.661 -0.821 -33.932 1.00 41.16 91 LEU A O 1
ATOM 714 N N . PRO A 1 92 ? 17.322 1.262 -33.397 1.00 35.53 92 PRO A N 1
ATOM 715 C CA . PRO A 1 92 ? 17.540 1.625 -34.787 1.00 35.53 92 PRO A CA 1
ATOM 716 C C . PRO A 1 92 ? 18.642 0.690 -35.275 1.00 35.53 92 PRO A C 1
ATOM 718 O O . PRO A 1 92 ? 19.713 0.663 -34.661 1.00 35.53 92 PRO A O 1
ATOM 721 N N . ALA A 1 93 ? 18.334 -0.127 -36.285 1.00 35.56 93 ALA A N 1
ATOM 722 C CA . ALA A 1 93 ? 19.294 -1.039 -36.883 1.00 35.56 93 ALA A CA 1
ATOM 723 C C . ALA A 1 93 ? 20.606 -0.277 -37.084 1.00 35.56 93 ALA A C 1
ATOM 725 O O . ALA A 1 93 ? 20.597 0.818 -37.659 1.00 35.56 93 ALA A O 1
ATOM 726 N N . ASP A 1 94 ? 21.711 -0.808 -36.551 1.00 33.41 94 ASP A N 1
ATOM 727 C CA . ASP A 1 94 ? 23.023 -0.255 -36.864 1.00 33.41 94 ASP A CA 1
ATOM 728 C C . ASP A 1 94 ? 23.103 -0.160 -38.399 1.00 33.41 94 ASP A C 1
ATOM 730 O O . ASP A 1 94 ? 22.777 -1.145 -39.075 1.00 33.41 94 ASP A O 1
ATOM 734 N N . PRO A 1 95 ? 23.513 0.986 -38.974 1.00 38.78 95 PRO A N 1
ATOM 735 C CA . PRO A 1 95 ? 23.511 1.204 -40.424 1.00 38.78 95 PRO A CA 1
ATOM 736 C C . PRO A 1 95 ? 24.423 0.232 -41.196 1.00 38.78 95 PRO A C 1
ATOM 738 O O . PRO A 1 95 ? 24.457 0.249 -42.422 1.00 38.78 95 PRO A O 1
ATOM 741 N N . THR A 1 96 ? 25.150 -0.635 -40.492 1.00 36.84 96 THR A N 1
ATOM 742 C CA . THR A 1 96 ? 26.016 -1.681 -41.036 1.00 36.84 96 THR A CA 1
ATOM 743 C C . THR A 1 96 ? 25.376 -3.071 -41.085 1.00 36.84 96 THR A C 1
ATOM 745 O O . THR A 1 96 ? 26.009 -3.988 -41.605 1.00 36.84 96 THR A O 1
ATOM 748 N N . THR A 1 97 ? 24.142 -3.260 -40.601 1.00 36.78 97 THR A N 1
ATOM 749 C CA . THR A 1 97 ? 23.489 -4.582 -40.595 1.00 36.78 97 THR A CA 1
ATOM 750 C C . THR A 1 97 ? 22.320 -4.602 -41.574 1.00 36.78 97 THR A C 1
ATOM 752 O O . THR A 1 97 ? 21.256 -4.040 -41.328 1.00 36.78 97 THR A O 1
ATOM 755 N N . SER A 1 98 ? 22.550 -5.232 -42.724 1.00 27.95 98 SER A N 1
ATOM 756 C CA . SER A 1 98 ? 21.575 -5.452 -43.789 1.00 27.95 98 SER A CA 1
ATOM 757 C C . SER A 1 98 ? 20.306 -6.162 -43.296 1.00 27.95 98 SER A C 1
ATOM 759 O O . SER A 1 98 ? 20.342 -7.069 -42.467 1.00 27.95 98 SER A O 1
ATOM 761 N N . ALA A 1 99 ? 19.184 -5.714 -43.850 1.00 30.83 99 ALA A N 1
ATOM 762 C CA . ALA A 1 99 ? 17.816 -5.789 -43.348 1.00 30.83 99 ALA A CA 1
ATOM 763 C C . ALA A 1 99 ? 17.097 -7.158 -43.437 1.00 30.83 99 ALA A C 1
ATOM 765 O O . ALA A 1 99 ? 15.895 -7.187 -43.687 1.00 30.83 99 ALA A O 1
ATOM 766 N N . GLU A 1 100 ? 17.771 -8.291 -43.227 1.00 27.50 100 GLU A N 1
ATOM 767 C CA . GLU A 1 100 ? 17.145 -9.616 -43.435 1.00 27.50 100 GLU A CA 1
ATOM 768 C C . GLU A 1 100 ? 16.745 -10.390 -42.167 1.00 27.50 100 GLU A C 1
ATOM 770 O O . GLU A 1 100 ? 16.082 -11.417 -42.271 1.00 27.50 100 GLU A O 1
ATOM 775 N N . SER A 1 101 ? 17.039 -9.907 -40.959 1.00 30.98 101 SER A N 1
ATOM 776 C CA . SER A 1 101 ? 16.792 -10.670 -39.716 1.00 30.98 101 SER A CA 1
ATOM 777 C C . SER A 1 101 ? 15.638 -10.165 -38.835 1.00 30.98 101 SER A C 1
ATOM 779 O O . SER A 1 101 ? 15.432 -10.686 -37.742 1.00 30.98 101 SER A O 1
ATOM 781 N N . ALA A 1 102 ? 14.831 -9.204 -39.300 1.00 32.59 102 ALA A N 1
ATOM 782 C CA . ALA A 1 102 ? 13.732 -8.634 -38.506 1.00 32.59 102 ALA A CA 1
ATOM 783 C C . ALA A 1 102 ? 12.423 -9.460 -38.506 1.00 32.59 102 ALA A C 1
ATOM 785 O O . ALA A 1 102 ? 11.509 -9.139 -37.750 1.00 32.59 102 ALA A O 1
ATOM 786 N N . SER A 1 103 ? 12.294 -10.522 -39.315 1.00 28.59 103 SER A N 1
ATOM 787 C CA . SER A 1 103 ? 11.035 -11.287 -39.431 1.00 28.59 103 SER A CA 1
ATOM 788 C C . SER A 1 103 ? 10.971 -12.589 -38.617 1.00 28.59 103 SER A C 1
ATOM 790 O O . SER A 1 103 ? 9.959 -13.283 -38.669 1.00 28.59 103 SER A O 1
ATOM 792 N N . ALA A 1 104 ? 11.999 -12.934 -37.837 1.00 28.23 104 ALA A N 1
ATOM 793 C CA . ALA A 1 104 ? 12.120 -14.269 -37.236 1.00 28.23 104 ALA A CA 1
ATOM 794 C C . ALA A 1 104 ? 11.799 -14.358 -35.728 1.00 28.23 104 ALA A C 1
ATOM 796 O O . ALA A 1 104 ? 12.284 -15.265 -35.060 1.00 28.23 104 ALA A O 1
ATOM 797 N N . VAL A 1 105 ? 10.994 -13.451 -35.158 1.00 37.91 105 VAL A N 1
ATOM 798 C CA . VAL A 1 105 ? 10.711 -13.469 -33.700 1.00 37.91 105 VAL A CA 1
ATOM 799 C C . VAL A 1 105 ? 9.446 -14.260 -33.324 1.00 37.91 105 VAL A C 1
ATOM 801 O O . VAL A 1 105 ? 9.206 -14.495 -32.145 1.00 37.91 105 VAL A O 1
ATOM 804 N N . THR A 1 106 ? 8.644 -14.761 -34.273 1.00 31.95 106 THR A N 1
ATOM 805 C CA . THR A 1 106 ? 7.371 -15.429 -33.913 1.00 31.95 106 THR A CA 1
ATOM 806 C C . THR A 1 106 ? 7.375 -16.958 -33.875 1.00 31.95 106 THR A C 1
ATOM 808 O O . THR A 1 106 ? 6.385 -17.528 -33.431 1.00 31.95 106 THR A O 1
ATOM 811 N N . THR A 1 107 ? 8.446 -17.663 -34.244 1.00 33.12 107 THR A N 1
ATOM 812 C CA . THR A 1 107 ? 8.435 -19.140 -34.191 1.00 33.12 107 THR A CA 1
ATOM 813 C C . THR A 1 107 ? 9.832 -19.742 -34.065 1.00 33.12 107 THR A C 1
ATOM 815 O O . THR A 1 107 ? 10.459 -20.036 -35.076 1.00 33.12 107 THR A O 1
ATOM 818 N N . SER A 1 108 ? 10.291 -20.019 -32.843 1.00 30.00 108 SER A N 1
ATOM 819 C CA . SER A 1 108 ? 11.136 -21.198 -32.586 1.00 30.00 108 SER A CA 1
ATOM 820 C C . SER A 1 108 ? 11.275 -21.463 -31.091 1.00 30.00 108 SER A C 1
ATOM 822 O O . SER A 1 108 ? 11.950 -20.740 -30.362 1.00 30.00 108 SER A O 1
ATOM 824 N N . SER A 1 109 ? 10.645 -22.549 -30.662 1.00 35.00 109 SER A N 1
ATOM 825 C CA . SER A 1 109 ? 10.934 -23.277 -29.435 1.00 35.00 109 SER A CA 1
ATOM 826 C C . SER A 1 109 ? 12.420 -23.660 -29.336 1.00 35.00 109 SER A C 1
ATOM 828 O O . SER A 1 109 ? 12.950 -24.268 -30.265 1.00 35.00 109 SER A O 1
ATOM 830 N N . GLY A 1 110 ? 13.048 -23.403 -28.184 1.00 34.81 110 GLY A N 1
ATOM 831 C CA . GLY A 1 110 ? 14.157 -24.223 -27.670 1.00 34.81 110 GLY A CA 1
ATOM 832 C C . GLY A 1 110 ? 15.572 -23.993 -28.222 1.00 34.81 110 GLY A C 1
ATOM 833 O O . GLY A 1 110 ? 16.339 -24.950 -28.271 1.00 34.81 110 GLY A O 1
ATOM 834 N N . GLY A 1 111 ? 15.948 -22.775 -28.622 1.00 32.53 111 GLY A N 1
ATOM 835 C CA . GLY A 1 111 ? 17.325 -22.456 -29.033 1.00 32.53 111 GLY A CA 1
ATOM 836 C C . GLY A 1 111 ? 18.158 -21.823 -27.911 1.00 32.53 111 GLY A C 1
ATOM 837 O O . GLY A 1 111 ? 17.724 -20.846 -27.308 1.00 32.53 111 GLY A O 1
ATOM 838 N N . ASN A 1 112 ? 19.357 -22.355 -27.652 1.00 38.75 112 ASN A N 1
ATOM 839 C CA . ASN A 1 112 ? 20.331 -21.834 -26.684 1.00 38.75 112 ASN A CA 1
ATOM 840 C C . ASN A 1 112 ? 20.586 -20.324 -26.867 1.00 38.75 112 ASN A C 1
ATOM 842 O O . ASN A 1 112 ? 21.231 -19.900 -27.825 1.00 38.75 112 ASN A O 1
ATOM 846 N N . TYR A 1 113 ? 20.177 -19.518 -25.882 1.00 43.31 113 TYR A N 1
ATOM 847 C CA . TYR A 1 113 ? 20.439 -18.072 -25.790 1.00 43.31 113 TYR A CA 1
ATOM 848 C C . TYR A 1 113 ? 21.939 -17.704 -25.715 1.00 43.31 113 TYR A C 1
ATOM 850 O O . TYR A 1 113 ? 22.300 -16.523 -25.673 1.00 43.31 113 TYR A O 1
ATOM 858 N N . GLU A 1 114 ? 22.839 -18.692 -25.674 1.00 43.62 114 GLU A N 1
ATOM 859 C CA . GLU A 1 114 ? 24.277 -18.470 -25.542 1.00 43.62 114 GLU A CA 1
ATOM 860 C C . GLU A 1 114 ? 24.977 -17.987 -26.819 1.00 43.62 114 GLU A C 1
ATOM 862 O O . GLU A 1 114 ? 26.013 -17.330 -26.716 1.00 43.62 114 GLU A O 1
ATOM 867 N N . GLU A 1 115 ? 24.402 -18.217 -28.003 1.00 43.97 115 GLU A N 1
ATOM 868 C CA . GLU A 1 115 ? 25.108 -18.016 -29.280 1.00 43.97 115 GLU A CA 1
ATOM 869 C C . GLU A 1 115 ? 24.792 -16.694 -30.008 1.00 43.97 115 GLU A C 1
ATOM 871 O O . GLU A 1 115 ? 25.319 -16.447 -31.091 1.00 43.97 115 GLU A O 1
ATOM 876 N N . GLN A 1 116 ? 23.986 -15.792 -29.429 1.00 50.16 116 GLN A N 1
ATOM 877 C CA . GLN A 1 116 ? 23.606 -14.527 -30.084 1.00 50.16 116 GLN A CA 1
ATOM 878 C C . GLN A 1 116 ? 24.056 -13.278 -29.297 1.00 50.16 116 GLN A C 1
ATOM 880 O O . GLN A 1 116 ? 23.343 -12.801 -28.409 1.00 50.16 116 GLN A O 1
ATOM 885 N N . PRO A 1 117 ? 25.222 -12.681 -29.624 1.00 56.28 117 PRO A N 1
ATOM 886 C CA . PRO A 1 117 ? 25.755 -11.520 -28.902 1.00 56.28 117 PRO A CA 1
ATOM 887 C C . PRO A 1 117 ? 24.881 -10.260 -29.027 1.00 56.28 117 PRO A C 1
ATOM 889 O O . PRO A 1 117 ? 24.818 -9.464 -28.091 1.00 56.28 117 PRO A O 1
ATOM 892 N N . GLN A 1 118 ? 24.161 -10.093 -30.141 1.00 54.75 118 GLN A N 1
ATOM 893 C CA . GLN A 1 118 ? 23.232 -8.972 -30.345 1.00 54.75 118 GLN A CA 1
ATOM 894 C C . GLN A 1 118 ? 21.998 -9.076 -29.436 1.00 54.75 118 GLN A C 1
ATOM 896 O O . GLN A 1 118 ? 21.580 -8.080 -28.846 1.00 54.75 118 GLN A O 1
ATOM 901 N N . LEU A 1 119 ? 21.474 -10.292 -29.248 1.00 56.19 119 LEU A N 1
ATOM 902 C CA . LEU A 1 119 ? 20.348 -10.558 -28.353 1.00 56.19 119 LEU A CA 1
ATOM 903 C C . LEU A 1 119 ? 20.738 -10.298 -26.887 1.00 56.19 119 LEU A C 1
ATOM 905 O O . LEU A 1 119 ? 20.002 -9.641 -26.153 1.00 56.19 119 LEU A O 1
ATOM 909 N N . ARG A 1 120 ? 21.950 -10.715 -26.482 1.00 57.78 120 ARG A N 1
ATOM 910 C CA . ARG A 1 120 ? 22.516 -10.429 -25.149 1.00 57.78 120 ARG A CA 1
ATOM 911 C C . ARG A 1 120 ? 22.662 -8.929 -24.882 1.00 57.78 120 ARG A C 1
ATOM 913 O O . ARG A 1 120 ? 22.340 -8.470 -23.788 1.00 57.78 120 ARG A O 1
ATOM 920 N N . LEU A 1 121 ? 23.12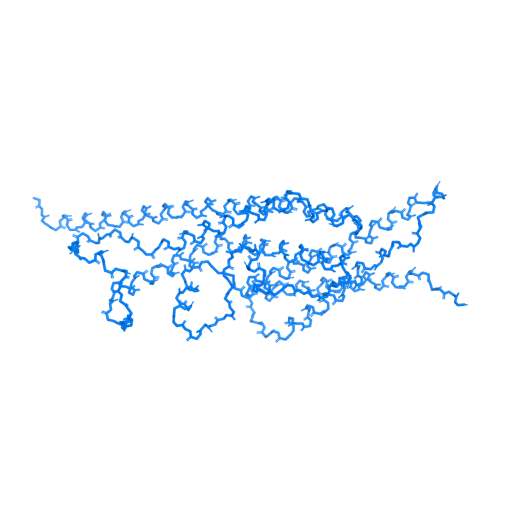6 -8.162 -25.871 1.00 59.91 121 LEU A N 1
ATOM 921 C CA . LEU A 1 121 ? 23.275 -6.710 -25.743 1.00 59.91 121 LEU A CA 1
ATOM 922 C C . LEU A 1 121 ? 21.916 -6.005 -25.618 1.00 59.91 121 LEU A C 1
ATOM 924 O O . LEU A 1 121 ? 21.771 -5.106 -24.789 1.00 59.91 121 LEU A O 1
ATOM 928 N N . GLY A 1 122 ? 20.919 -6.439 -26.396 1.00 63.41 122 GLY A N 1
ATOM 929 C CA . GLY A 1 122 ? 19.549 -5.929 -26.314 1.00 63.41 122 GLY A CA 1
ATOM 930 C C . GLY A 1 122 ? 18.911 -6.171 -24.944 1.00 63.41 122 GLY A C 1
ATOM 931 O O . GLY A 1 122 ? 18.376 -5.242 -24.339 1.00 63.41 122 GLY A O 1
ATOM 932 N N . VAL A 1 123 ? 19.054 -7.386 -24.409 1.00 65.75 123 VAL A N 1
ATOM 933 C CA . VAL A 1 123 ? 18.570 -7.751 -23.069 1.00 65.75 123 VAL A CA 1
ATOM 934 C C . VAL A 1 123 ? 19.264 -6.934 -21.977 1.00 65.75 123 VAL A C 1
ATOM 936 O O . VAL A 1 123 ? 18.598 -6.341 -21.132 1.00 65.75 123 VAL A O 1
ATOM 939 N N . ALA A 1 124 ? 20.596 -6.830 -22.008 1.00 65.31 124 ALA A N 1
ATOM 940 C CA . ALA A 1 124 ? 21.343 -6.042 -21.026 1.00 65.31 124 ALA A CA 1
ATOM 941 C C . ALA A 1 124 ? 20.941 -4.556 -21.045 1.00 65.31 124 ALA A C 1
ATOM 943 O O . ALA A 1 124 ? 20.866 -3.911 -19.995 1.00 65.31 124 ALA A O 1
ATOM 944 N N . HIS A 1 125 ? 20.650 -4.014 -22.231 1.00 67.75 125 HIS A N 1
ATOM 945 C CA . HIS A 1 125 ? 20.152 -2.653 -22.379 1.00 67.75 125 HIS A CA 1
ATOM 946 C C . HIS A 1 125 ? 18.758 -2.476 -21.762 1.00 67.75 125 HIS A C 1
ATOM 948 O O . HIS A 1 125 ? 18.558 -1.526 -21.005 1.00 67.75 125 HIS A O 1
ATOM 954 N N . ALA A 1 126 ? 17.826 -3.396 -22.027 1.00 68.12 126 ALA A N 1
ATOM 955 C CA . ALA A 1 126 ? 16.481 -3.369 -21.452 1.00 68.12 126 ALA A CA 1
ATOM 956 C C . ALA A 1 126 ? 16.515 -3.438 -19.915 1.00 68.12 126 ALA A C 1
ATOM 958 O O . ALA A 1 126 ? 15.875 -2.627 -19.247 1.00 68.12 126 ALA A O 1
ATOM 959 N N . ILE A 1 127 ? 17.348 -4.322 -19.353 1.00 72.19 127 ILE A N 1
ATOM 960 C CA . ILE A 1 127 ? 17.555 -4.432 -17.901 1.00 72.19 127 ILE A CA 1
ATOM 961 C C . ILE A 1 127 ? 18.090 -3.114 -17.328 1.00 72.19 127 ILE A C 1
ATOM 963 O O . ILE A 1 127 ? 17.583 -2.609 -16.326 1.00 72.19 127 ILE A O 1
ATOM 967 N N . ASN A 1 128 ? 19.108 -2.521 -17.960 1.00 72.12 128 ASN A N 1
ATOM 968 C CA . ASN A 1 128 ? 19.676 -1.257 -17.491 1.00 72.12 128 ASN A CA 1
ATOM 969 C C . ASN A 1 128 ? 18.645 -0.120 -17.519 1.00 72.12 128 ASN A C 1
ATOM 971 O O . ASN A 1 128 ? 18.561 0.667 -16.575 1.00 72.12 128 ASN A O 1
ATOM 975 N N . LEU A 1 129 ? 17.848 -0.057 -18.586 1.00 70.38 129 LEU A N 1
ATOM 976 C CA . LEU A 1 129 ? 16.811 0.947 -18.766 1.00 70.38 129 LEU A CA 1
ATOM 977 C C . LEU A 1 129 ? 15.715 0.812 -17.702 1.00 70.38 129 LEU A C 1
ATOM 979 O O . LEU A 1 129 ? 15.356 1.804 -17.066 1.00 70.38 129 LEU A O 1
ATOM 983 N N . PHE A 1 130 ? 15.251 -0.417 -17.456 1.00 75.44 130 PHE A N 1
ATOM 984 C CA . PHE A 1 130 ? 14.280 -0.719 -16.410 1.00 75.44 130 PHE A CA 1
ATOM 985 C C . PHE A 1 130 ? 14.790 -0.290 -15.034 1.00 75.44 130 PHE A C 1
ATOM 987 O O . PHE A 1 130 ? 14.133 0.493 -14.354 1.00 75.44 130 PHE A O 1
ATOM 994 N N . GLN A 1 131 ? 15.993 -0.720 -14.642 1.00 77.19 131 GLN A N 1
ATOM 995 C CA . GLN A 1 131 ? 16.563 -0.372 -13.335 1.00 77.19 131 GLN A CA 1
ATOM 996 C C . GLN A 1 131 ? 16.754 1.140 -13.171 1.00 77.19 131 GLN A C 1
ATOM 998 O O . GLN A 1 131 ? 16.528 1.689 -12.092 1.00 77.19 131 GLN A O 1
ATOM 1003 N N . ARG A 1 132 ? 17.126 1.839 -14.250 1.00 80.19 132 ARG A N 1
ATOM 1004 C CA . ARG A 1 132 ? 17.279 3.296 -14.242 1.00 80.19 132 ARG A CA 1
ATOM 1005 C C . ARG A 1 132 ? 15.953 4.011 -14.003 1.00 80.19 132 ARG A C 1
ATOM 1007 O O . ARG A 1 132 ? 15.918 4.967 -13.229 1.00 80.19 132 ARG A O 1
ATOM 1014 N N . TYR A 1 133 ? 14.884 3.592 -14.676 1.00 81.69 133 TYR A N 1
ATOM 1015 C CA . TYR A 1 133 ? 13.582 4.241 -14.535 1.00 81.69 133 TYR A CA 1
ATOM 1016 C C . TYR A 1 133 ? 12.785 3.752 -13.331 1.00 81.69 133 TYR A C 1
ATOM 1018 O O . TYR A 1 133 ? 11.972 4.514 -12.818 1.00 81.69 133 TYR A O 1
ATOM 1026 N N . ARG A 1 134 ? 13.085 2.563 -12.798 1.00 84.94 134 ARG A N 1
ATOM 1027 C CA . ARG A 1 134 ? 12.472 2.045 -11.572 1.00 84.94 134 ARG A CA 1
ATOM 1028 C C . ARG A 1 134 ? 12.539 3.044 -10.425 1.00 84.94 134 ARG A C 1
ATOM 1030 O O . ARG A 1 134 ? 11.543 3.254 -9.748 1.00 84.94 134 ARG A O 1
ATOM 1037 N N . ILE A 1 135 ? 13.672 3.726 -10.267 1.00 85.69 135 ILE A N 1
ATOM 1038 C CA . ILE A 1 135 ? 13.867 4.752 -9.231 1.00 85.69 135 ILE A CA 1
ATOM 1039 C C . ILE A 1 135 ? 12.824 5.884 -9.337 1.00 85.69 135 ILE A C 1
ATOM 1041 O O . ILE A 1 135 ? 12.490 6.496 -8.326 1.00 85.69 135 ILE A O 1
ATOM 1045 N N . LYS A 1 136 ? 12.290 6.166 -10.536 1.00 85.88 136 LYS A N 1
ATOM 1046 C CA . LYS A 1 136 ? 11.295 7.227 -10.752 1.00 85.88 136 LYS A CA 1
ATOM 1047 C C . LYS A 1 136 ? 9.901 6.859 -10.243 1.00 85.88 136 LYS A C 1
ATOM 1049 O O . LYS A 1 136 ? 9.229 7.727 -9.700 1.00 85.88 136 LYS A O 1
ATOM 1054 N N . TRP A 1 137 ? 9.468 5.610 -10.427 1.00 88.88 137 TRP A N 1
ATOM 1055 C CA . TRP A 1 137 ? 8.119 5.166 -10.050 1.00 88.88 137 TRP A CA 1
ATOM 1056 C C . TRP A 1 137 ? 8.071 4.328 -8.770 1.00 88.88 137 TRP A C 1
ATOM 1058 O O . TRP A 1 137 ? 6.983 4.112 -8.253 1.00 88.88 137 TRP A O 1
ATOM 1068 N N . GLU A 1 138 ? 9.204 3.858 -8.232 1.00 91.75 138 GLU A N 1
ATOM 1069 C CA . GLU A 1 138 ? 9.249 2.987 -7.041 1.00 91.75 138 GLU A CA 1
ATOM 1070 C C . GLU A 1 138 ? 8.457 3.576 -5.863 1.00 91.75 138 GLU A C 1
ATOM 1072 O O . GLU A 1 138 ? 7.664 2.871 -5.245 1.00 91.75 138 GLU A O 1
ATOM 1077 N N . ALA A 1 139 ? 8.618 4.874 -5.590 1.00 92.75 139 ALA A N 1
ATOM 1078 C CA . ALA A 1 139 ? 7.899 5.545 -4.508 1.00 92.75 139 ALA A CA 1
ATOM 1079 C C . ALA A 1 139 ? 6.379 5.589 -4.744 1.00 92.75 139 ALA A C 1
ATOM 1081 O O . ALA A 1 139 ? 5.609 5.317 -3.827 1.00 92.75 139 ALA A O 1
ATOM 1082 N N . GLU A 1 140 ? 5.957 5.876 -5.976 1.00 95.31 140 GLU A N 1
ATOM 1083 C CA . GLU A 1 140 ? 4.541 5.971 -6.346 1.00 95.31 140 GLU A CA 1
ATOM 1084 C C . GLU A 1 140 ? 3.866 4.590 -6.327 1.00 95.31 140 GLU A C 1
ATOM 1086 O O . GLU A 1 140 ? 2.742 4.451 -5.856 1.00 95.31 140 GLU A O 1
ATOM 1091 N N . VAL A 1 141 ? 4.571 3.537 -6.762 1.00 95.00 141 VAL A N 1
ATOM 1092 C CA . VAL A 1 141 ? 4.095 2.144 -6.674 1.00 95.00 141 VAL A CA 1
ATOM 1093 C C . VAL A 1 141 ? 3.933 1.716 -5.213 1.00 95.00 141 VAL A C 1
ATOM 1095 O O . VAL A 1 141 ? 2.935 1.087 -4.859 1.00 95.00 141 VAL A O 1
ATO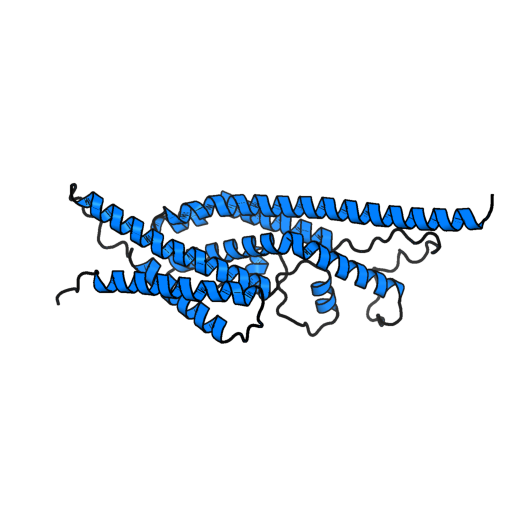M 1098 N N . GLN A 1 142 ? 4.892 2.066 -4.349 1.00 95.88 142 GLN A N 1
ATOM 1099 C CA . GLN A 1 142 ? 4.814 1.798 -2.908 1.00 95.88 142 GLN A CA 1
ATOM 1100 C C . GLN A 1 142 ? 3.633 2.529 -2.253 1.00 95.88 142 GLN A C 1
ATOM 1102 O O . GLN A 1 142 ? 2.993 1.977 -1.358 1.00 95.88 142 GLN A O 1
ATOM 1107 N N . GLU A 1 143 ? 3.319 3.745 -2.702 1.00 96.62 143 GLU A N 1
ATOM 1108 C CA . GLU A 1 143 ? 2.155 4.504 -2.239 1.00 96.62 143 GLU A CA 1
ATOM 1109 C C . GLU A 1 143 ? 0.831 3.880 -2.715 1.00 96.62 143 GLU A C 1
ATOM 1111 O O . GLU A 1 143 ? -0.082 3.688 -1.911 1.00 96.62 143 GLU A O 1
ATOM 1116 N N . SER A 1 144 ? 0.742 3.452 -3.979 1.00 97.00 144 SER A N 1
ATOM 1117 C CA . SER A 1 144 ? -0.428 2.720 -4.483 1.00 97.00 144 SER A CA 1
ATOM 1118 C C . SER A 1 144 ? -0.671 1.425 -3.701 1.00 97.00 144 SER A C 1
ATOM 1120 O O . SER A 1 144 ? -1.801 1.141 -3.301 1.00 97.00 144 SER A O 1
ATOM 1122 N N . LEU A 1 145 ? 0.393 0.662 -3.422 1.00 96.81 145 LEU A N 1
ATOM 1123 C CA . LEU A 1 145 ? 0.332 -0.521 -2.561 1.00 96.81 145 LEU A CA 1
ATOM 1124 C C . LEU A 1 145 ? -0.170 -0.169 -1.164 1.00 96.81 145 LEU A C 1
ATOM 1126 O O . LEU A 1 145 ? -1.048 -0.851 -0.645 1.00 96.81 145 LEU A O 1
ATOM 1130 N N . HIS A 1 146 ? 0.344 0.904 -0.564 1.00 96.94 146 HIS A N 1
ATOM 1131 C CA . HIS A 1 146 ? -0.101 1.355 0.749 1.00 96.94 146 HIS A CA 1
ATOM 1132 C C . HIS A 1 146 ? -1.616 1.607 0.785 1.00 96.94 146 HIS A C 1
ATOM 1134 O O . HIS A 1 146 ? -2.275 1.140 1.715 1.00 96.94 146 HIS A O 1
ATOM 1140 N N . PHE A 1 147 ? -2.193 2.255 -0.233 1.00 96.62 147 PHE A N 1
ATOM 1141 C CA . PHE A 1 147 ? -3.643 2.465 -0.294 1.00 96.62 147 PHE A CA 1
ATOM 1142 C C . PHE A 1 147 ? -4.438 1.168 -0.454 1.00 96.62 147 PHE A C 1
ATOM 1144 O O . PHE A 1 147 ? -5.499 1.035 0.156 1.00 96.62 147 PHE A O 1
ATOM 1151 N N . VAL A 1 148 ? -3.933 0.195 -1.218 1.00 96.31 148 VAL A N 1
ATOM 1152 C CA . VAL A 1 148 ? -4.558 -1.135 -1.320 1.00 96.31 148 VAL A CA 1
ATOM 1153 C C . VAL A 1 148 ? -4.551 -1.841 0.036 1.00 96.31 148 VAL A C 1
ATOM 1155 O O . VAL A 1 148 ? -5.592 -2.338 0.471 1.00 96.31 148 VAL A O 1
ATOM 1158 N N . LEU A 1 149 ? -3.416 -1.823 0.741 1.00 96.56 149 LEU A N 1
ATOM 1159 C CA . LEU A 1 149 ? -3.294 -2.406 2.079 1.00 96.56 149 LEU A CA 1
ATOM 1160 C C . LEU A 1 149 ? -4.221 -1.716 3.089 1.00 96.56 149 LEU A C 1
ATOM 1162 O O . LEU A 1 149 ? -4.897 -2.393 3.863 1.00 96.56 149 LEU A O 1
ATOM 1166 N N . LEU A 1 150 ? -4.291 -0.382 3.061 1.00 95.56 150 LEU A N 1
ATOM 1167 C CA . LEU A 1 150 ? -5.164 0.405 3.932 1.00 95.56 150 LEU A CA 1
ATOM 1168 C C . LEU A 1 150 ? -6.640 0.109 3.664 1.00 95.56 150 LEU A C 1
ATOM 1170 O O . LEU A 1 150 ? -7.392 -0.143 4.604 1.00 95.56 150 LEU A O 1
ATOM 1174 N N . ARG A 1 151 ? -7.053 0.091 2.390 1.00 94.12 151 ARG A N 1
ATOM 1175 C CA . ARG A 1 151 ? -8.425 -0.247 1.989 1.00 94.12 151 ARG A CA 1
ATOM 1176 C C . ARG A 1 151 ? -8.815 -1.632 2.501 1.00 94.12 151 ARG A C 1
ATOM 1178 O O . ARG A 1 151 ? -9.877 -1.774 3.100 1.00 94.12 151 ARG A O 1
ATOM 1185 N N . HIS A 1 152 ? -7.954 -2.627 2.286 1.00 94.25 152 HIS A N 1
ATOM 1186 C CA . HIS A 1 152 ? -8.206 -4.001 2.711 1.00 94.25 152 HIS A CA 1
ATOM 1187 C C . HIS A 1 152 ? -8.282 -4.125 4.236 1.00 94.25 152 HIS A C 1
ATOM 1189 O O . HIS A 1 152 ? -9.188 -4.770 4.755 1.00 94.25 152 HIS A O 1
ATOM 1195 N N . TRP A 1 153 ? -7.366 -3.483 4.970 1.00 94.75 153 TRP A N 1
ATOM 1196 C CA . TRP A 1 153 ? -7.391 -3.510 6.433 1.00 94.75 153 TRP A CA 1
ATOM 1197 C C . TRP A 1 153 ? -8.672 -2.881 6.991 1.00 94.75 153 TRP A C 1
ATOM 1199 O O . TRP A 1 153 ? -9.299 -3.451 7.880 1.00 94.75 153 TRP A O 1
ATOM 1209 N N . LEU A 1 154 ? -9.097 -1.734 6.445 1.00 92.06 154 LEU A N 1
ATOM 1210 C CA . LEU A 1 154 ? -10.332 -1.069 6.864 1.00 92.06 154 LEU A CA 1
ATOM 1211 C C . LEU A 1 154 ? -11.566 -1.932 6.589 1.00 92.06 154 LEU A C 1
ATOM 1213 O O . LEU A 1 154 ? -12.428 -2.039 7.459 1.00 92.06 154 LEU A O 1
ATOM 1217 N N . ASP A 1 155 ? -11.642 -2.570 5.420 1.00 91.06 155 ASP A N 1
ATOM 1218 C CA . ASP A 1 155 ? -12.728 -3.499 5.093 1.00 91.06 155 ASP A CA 1
ATOM 1219 C C . ASP A 1 155 ? -12.750 -4.694 6.061 1.00 91.06 155 ASP A C 1
ATOM 1221 O O . ASP A 1 155 ? -13.769 -4.965 6.702 1.00 91.06 155 ASP A O 1
ATOM 1225 N N . ALA A 1 156 ? -11.597 -5.333 6.279 1.00 90.62 156 ALA A N 1
ATOM 1226 C CA . ALA A 1 156 ? -11.450 -6.433 7.227 1.00 90.62 156 ALA A CA 1
ATOM 1227 C C . ALA A 1 156 ? -11.834 -6.023 8.659 1.00 90.62 156 ALA A C 1
ATOM 1229 O O . ALA A 1 156 ? -12.490 -6.790 9.368 1.00 90.62 156 ALA A O 1
ATOM 1230 N N . TYR A 1 157 ? -11.495 -4.800 9.076 1.00 88.88 157 TYR A N 1
ATOM 1231 C CA . TYR A 1 157 ? -11.917 -4.241 10.357 1.00 88.88 157 TYR A CA 1
ATOM 1232 C C . TYR A 1 157 ? -13.442 -4.138 10.464 1.00 88.88 157 TYR A C 1
ATOM 1234 O O . TYR A 1 157 ? -14.006 -4.574 11.468 1.00 88.88 157 TYR A O 1
ATOM 1242 N N . THR A 1 158 ? -14.135 -3.661 9.423 1.00 85.50 158 THR A N 1
ATOM 1243 C CA . THR A 1 158 ? -15.610 -3.594 9.435 1.00 85.50 158 THR A CA 1
ATOM 1244 C C . THR A 1 158 ? -16.285 -4.967 9.515 1.00 85.50 158 THR A C 1
ATOM 1246 O O . THR A 1 158 ? -17.411 -5.076 9.997 1.00 85.50 158 THR A O 1
ATOM 1249 N N . GLN A 1 159 ? -15.580 -6.023 9.105 1.00 85.25 159 GLN A N 1
ATOM 1250 C CA . GLN A 1 159 ? -16.026 -7.417 9.178 1.00 85.25 159 GLN A CA 1
ATOM 1251 C C . GLN A 1 159 ? -15.591 -8.129 10.474 1.00 85.25 159 GLN A C 1
ATOM 1253 O O . GLN A 1 159 ? -15.868 -9.319 10.639 1.00 85.25 159 GLN A O 1
ATOM 1258 N N . GLY A 1 160 ? -14.888 -7.439 11.382 1.00 82.56 160 GLY A N 1
ATOM 1259 C CA . GLY A 1 160 ? -14.363 -8.014 12.625 1.00 82.56 160 GLY A CA 1
ATOM 1260 C C . GLY A 1 160 ? -13.157 -8.945 12.437 1.00 82.56 160 GLY A C 1
ATOM 1261 O O . GLY A 1 160 ? -12.918 -9.807 13.277 1.00 82.56 160 GLY A O 1
ATOM 1262 N N . LYS A 1 161 ? -12.408 -8.806 11.335 1.00 81.19 161 LYS A N 1
ATOM 1263 C CA . LYS A 1 161 ? -11.253 -9.645 10.954 1.00 81.19 161 LYS A CA 1
ATOM 1264 C C . LYS A 1 161 ? -9.967 -8.829 10.745 1.00 81.19 161 LYS A C 1
ATOM 1266 O O . LYS A 1 161 ? -9.178 -9.137 9.857 1.00 81.19 161 LYS A O 1
ATOM 1271 N N . ALA A 1 162 ? -9.749 -7.787 11.548 1.00 75.88 162 ALA A N 1
ATOM 1272 C CA . ALA A 1 162 ? -8.681 -6.788 11.372 1.00 75.88 162 ALA A CA 1
ATOM 1273 C C . ALA A 1 162 ? -7.223 -7.295 11.528 1.00 75.88 162 ALA A C 1
ATOM 1275 O O . ALA A 1 162 ? -6.293 -6.489 11.5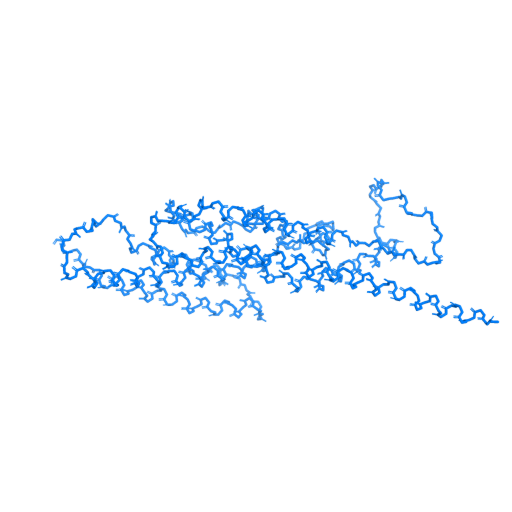52 1.00 75.88 162 ALA A O 1
ATOM 1276 N N . ASP A 1 163 ? -7.005 -8.607 11.632 1.00 73.62 163 ASP A N 1
ATOM 1277 C CA . ASP A 1 163 ? -5.696 -9.199 11.929 1.00 73.62 163 ASP A CA 1
ATOM 1278 C C . ASP A 1 163 ? -4.927 -9.653 10.677 1.00 73.62 163 ASP A C 1
ATOM 1280 O O . ASP A 1 163 ? -3.714 -9.854 10.736 1.00 73.62 163 ASP A O 1
ATOM 1284 N N . LEU A 1 164 ? -5.611 -9.830 9.540 1.00 78.25 164 LEU A N 1
ATOM 1285 C CA . LEU A 1 164 ? -5.036 -10.433 8.335 1.00 78.25 164 LEU A CA 1
ATOM 1286 C C . LEU A 1 164 ? -4.653 -9.376 7.293 1.00 78.25 164 LEU A C 1
ATOM 1288 O O . LEU A 1 164 ? -5.493 -8.623 6.796 1.00 78.25 164 LEU A O 1
ATOM 1292 N N . LEU A 1 165 ? -3.371 -9.364 6.923 1.00 88.00 165 LEU A N 1
ATOM 1293 C CA . LEU A 1 165 ? -2.891 -8.677 5.726 1.00 88.00 165 LEU A CA 1
ATOM 1294 C C . LEU A 1 165 ? -3.306 -9.453 4.473 1.00 88.00 165 LEU A C 1
ATOM 1296 O O . LEU A 1 165 ? -3.245 -10.682 4.450 1.00 88.00 165 LEU A O 1
ATOM 1300 N N . ILE A 1 166 ? -3.678 -8.718 3.427 1.00 93.06 166 ILE A N 1
ATOM 1301 C CA . ILE A 1 166 ? -3.795 -9.257 2.068 1.00 93.06 166 ILE A CA 1
ATOM 1302 C C . ILE A 1 166 ? -2.441 -9.828 1.628 1.00 93.06 166 ILE A C 1
ATOM 1304 O O . ILE A 1 166 ? -1.399 -9.302 2.011 1.00 93.06 166 ILE A O 1
ATOM 1308 N N . THR A 1 167 ? -2.427 -10.913 0.857 1.00 94.00 167 THR A N 1
ATOM 1309 C CA . THR A 1 167 ? -1.159 -11.470 0.365 1.00 94.00 167 THR A CA 1
ATOM 1310 C C . THR A 1 167 ? -0.512 -10.508 -0.643 1.00 94.00 167 THR A C 1
ATOM 1312 O O . THR A 1 167 ? -1.215 -9.715 -1.281 1.00 94.00 167 THR A O 1
ATOM 1315 N N . PRO A 1 168 ? 0.825 -10.511 -0.798 1.00 93.75 168 PRO A N 1
ATOM 1316 C CA . PRO A 1 168 ? 1.465 -9.663 -1.798 1.00 93.75 168 PRO A CA 1
ATOM 1317 C C . PRO A 1 168 ? 1.027 -10.010 -3.230 1.00 93.75 168 PRO A C 1
ATOM 1319 O O . PRO A 1 168 ? 0.973 -9.116 -4.074 1.00 93.75 168 PRO A O 1
ATOM 1322 N N . GLU A 1 169 ? 0.670 -11.269 -3.493 1.00 93.75 169 GLU A N 1
ATOM 1323 C CA . GLU A 1 169 ? 0.089 -11.729 -4.753 1.00 93.75 169 GLU A CA 1
ATOM 1324 C C . GLU A 1 169 ? -1.265 -11.061 -5.020 1.00 93.75 169 GLU A C 1
ATOM 1326 O O . GLU A 1 169 ? -1.435 -10.415 -6.056 1.00 93.75 169 GLU A O 1
ATOM 1331 N N . ASP A 1 170 ? -2.192 -11.143 -4.063 1.00 94.75 170 ASP A N 1
ATOM 1332 C CA . ASP A 1 170 ? -3.533 -10.565 -4.197 1.00 94.75 170 ASP A CA 1
ATOM 1333 C C . ASP A 1 170 ? -3.464 -9.027 -4.277 1.00 94.75 170 ASP A C 1
ATOM 1335 O O . ASP A 1 170 ? -4.181 -8.392 -5.051 1.00 94.75 170 ASP A O 1
ATOM 1339 N N . ALA A 1 171 ? -2.561 -8.395 -3.516 1.00 95.38 171 ALA A N 1
ATOM 1340 C CA . ALA A 1 171 ? -2.348 -6.949 -3.577 1.00 95.38 171 ALA A CA 1
ATOM 1341 C C . ALA A 1 171 ? -1.835 -6.500 -4.956 1.00 95.38 171 ALA A C 1
ATOM 1343 O O . ALA A 1 171 ? -2.245 -5.452 -5.466 1.00 95.38 171 ALA A O 1
ATOM 1344 N N . ALA A 1 172 ? -0.957 -7.292 -5.574 1.00 94.19 172 ALA A N 1
ATOM 1345 C CA . ALA A 1 172 ? -0.472 -7.036 -6.923 1.00 94.19 172 ALA A CA 1
ATOM 1346 C C . ALA A 1 172 ? -1.569 -7.257 -7.976 1.00 94.19 172 ALA A C 1
ATOM 1348 O O . ALA A 1 172 ? -1.693 -6.453 -8.904 1.00 94.19 172 ALA A O 1
ATOM 1349 N N . GLU A 1 173 ? -2.422 -8.268 -7.789 1.00 94.06 173 GLU A N 1
ATOM 1350 C CA . GLU A 1 173 ? -3.585 -8.518 -8.644 1.00 94.06 173 GLU A CA 1
ATOM 1351 C C . GLU A 1 173 ? -4.566 -7.336 -8.635 1.00 94.06 173 GLU A C 1
ATOM 1353 O O . GLU A 1 173 ? -4.998 -6.887 -9.700 1.00 94.06 173 GLU A O 1
ATOM 1358 N N . VAL A 1 174 ? -4.852 -6.750 -7.465 1.00 93.75 174 VAL A N 1
ATOM 1359 C CA . VAL A 1 174 ? -5.702 -5.547 -7.353 1.00 93.75 174 VAL A CA 1
ATOM 1360 C C . VAL A 1 174 ? -5.160 -4.400 -8.216 1.00 93.75 174 VAL A C 1
ATOM 1362 O O . VAL A 1 174 ? -5.928 -3.738 -8.931 1.00 93.75 174 VAL A O 1
ATOM 1365 N N . LEU A 1 175 ? -3.839 -4.203 -8.195 1.00 93.81 175 LEU A N 1
ATOM 1366 C CA . LEU A 1 175 ? -3.127 -3.197 -8.989 1.00 93.81 175 LEU A CA 1
ATOM 1367 C C . LEU A 1 175 ? -2.957 -3.584 -10.468 1.00 93.81 175 LEU A C 1
ATOM 1369 O O . LEU A 1 175 ? -2.582 -2.738 -11.277 1.00 93.81 175 LEU A O 1
ATOM 1373 N N . GLY A 1 176 ? -3.260 -4.829 -10.844 1.00 92.00 176 GLY A N 1
ATOM 1374 C CA . GLY A 1 176 ? -3.086 -5.346 -12.202 1.00 92.00 176 GLY A CA 1
ATOM 1375 C C . GLY A 1 176 ? -1.622 -5.541 -12.605 1.00 92.00 176 GLY A C 1
ATOM 1376 O O . GLY A 1 176 ? -1.301 -5.448 -13.790 1.00 92.00 176 GLY A O 1
ATOM 1377 N N . VAL A 1 177 ? -0.732 -5.780 -11.637 1.00 90.50 177 VAL A N 1
ATOM 1378 C CA . VAL A 1 177 ? 0.712 -5.959 -11.848 1.00 90.50 177 VAL A CA 1
ATOM 1379 C C . VAL A 1 177 ? 1.138 -7.343 -11.355 1.00 90.50 177 VAL A C 1
ATOM 1381 O O . VAL A 1 177 ? 0.550 -7.902 -10.437 1.00 90.50 177 VAL A O 1
ATOM 1384 N N . ARG A 1 178 ? 2.180 -7.920 -11.962 1.00 89.44 178 ARG A N 1
ATOM 1385 C CA . ARG A 1 178 ? 2.754 -9.194 -11.511 1.00 89.44 178 ARG A CA 1
ATOM 1386 C C . ARG A 1 178 ? 3.494 -9.020 -10.180 1.00 89.44 178 ARG A C 1
ATOM 1388 O O . ARG A 1 178 ? 4.254 -8.069 -10.018 1.00 89.44 178 ARG A O 1
ATOM 1395 N N . TYR A 1 179 ? 3.353 -9.981 -9.274 1.00 90.25 179 TYR A N 1
ATOM 1396 C CA . TYR A 1 179 ? 4.220 -10.114 -8.103 1.00 90.25 179 TYR A CA 1
ATOM 1397 C C . TYR A 1 179 ? 5.429 -11.018 -8.400 1.00 90.25 179 TYR A C 1
ATOM 1399 O O . TYR A 1 179 ? 5.289 -12.047 -9.065 1.00 90.25 179 TYR A O 1
ATOM 1407 N N . SER A 1 180 ? 6.609 -10.641 -7.897 1.00 86.19 180 SER A N 1
ATOM 1408 C CA . SER A 1 180 ? 7.810 -11.488 -7.892 1.00 86.19 180 SER A CA 1
ATOM 1409 C C . SER A 1 180 ? 8.209 -11.831 -6.455 1.00 86.19 180 SER A C 1
ATOM 1411 O O . SER A 1 180 ? 8.581 -10.959 -5.661 1.00 86.19 180 SER A O 1
ATOM 1413 N N . ALA A 1 181 ? 8.136 -13.125 -6.134 1.00 71.19 181 ALA A N 1
ATOM 1414 C CA . ALA A 1 181 ? 8.395 -13.673 -4.804 1.00 71.19 181 ALA A CA 1
ATOM 1415 C C . ALA A 1 181 ? 9.891 -13.897 -4.494 1.00 71.19 181 ALA A C 1
ATOM 1417 O O . ALA A 1 181 ? 10.227 -14.328 -3.390 1.00 71.19 181 ALA A O 1
ATOM 1418 N N . GLY A 1 182 ? 10.798 -13.621 -5.438 1.00 71.56 182 GLY A N 1
ATOM 1419 C CA . GLY A 1 182 ? 12.233 -13.878 -5.295 1.00 71.56 182 GLY A CA 1
ATOM 1420 C C . GLY A 1 182 ? 12.840 -14.542 -6.536 1.00 71.56 182 GLY A C 1
ATOM 1421 O O . GLY A 1 182 ? 12.225 -14.499 -7.598 1.00 71.56 182 GLY A O 1
ATOM 1422 N N . PRO A 1 183 ? 14.046 -15.139 -6.429 1.00 71.00 183 PRO A N 1
ATOM 1423 C CA . PRO A 1 183 ? 14.697 -15.783 -7.567 1.00 71.00 183 PRO A CA 1
ATOM 1424 C C . PRO A 1 183 ? 13.808 -16.911 -8.093 1.00 71.00 183 PRO A C 1
ATOM 1426 O O . PRO A 1 183 ? 13.494 -17.864 -7.375 1.00 71.00 183 PRO A O 1
ATOM 1429 N N . SER A 1 184 ? 13.358 -16.766 -9.334 1.00 69.56 184 SER A N 1
ATOM 1430 C CA . SER A 1 184 ? 12.506 -17.747 -9.988 1.00 69.56 184 SER A CA 1
ATOM 1431 C C . SER A 1 184 ? 13.346 -18.923 -10.483 1.00 69.56 184 SER A C 1
ATOM 1433 O O . SER A 1 184 ? 14.528 -18.807 -10.781 1.00 69.56 184 SER A O 1
ATOM 1435 N N . THR A 1 185 ? 12.744 -20.110 -10.543 1.00 70.44 185 THR A N 1
ATOM 1436 C CA . THR A 1 185 ? 13.443 -21.324 -11.005 1.00 70.44 185 THR A CA 1
ATOM 1437 C C . THR A 1 185 ? 13.557 -21.376 -12.535 1.00 70.44 185 THR A C 1
ATOM 1439 O O . THR A 1 185 ? 14.296 -22.196 -13.073 1.00 70.44 185 THR A O 1
ATOM 1442 N N . SER A 1 186 ? 12.812 -20.516 -13.239 1.00 79.12 186 SER A N 1
ATOM 1443 C CA . SER A 1 186 ? 12.781 -20.428 -14.697 1.00 79.12 186 SER A CA 1
ATOM 1444 C C . SER A 1 186 ? 13.519 -19.185 -15.179 1.00 79.12 186 SER A C 1
ATOM 1446 O O . SER A 1 186 ? 13.180 -18.070 -14.789 1.00 79.12 186 SER A O 1
ATOM 1448 N N . TYR A 1 187 ? 14.455 -19.373 -16.110 1.00 73.38 187 TYR A N 1
ATOM 1449 C CA . TYR A 1 187 ? 15.190 -18.291 -16.771 1.00 73.38 187 TYR A CA 1
ATOM 1450 C C . TYR A 1 187 ? 14.267 -17.229 -17.399 1.00 73.38 187 TYR A C 1
ATOM 1452 O O . TYR A 1 187 ? 14.579 -16.039 -17.390 1.00 73.38 187 TYR A O 1
ATOM 1460 N N . GLU A 1 188 ? 13.102 -17.637 -17.915 1.00 73.38 188 GLU A N 1
ATOM 1461 C CA . GLU A 1 188 ? 12.130 -16.705 -18.500 1.00 73.38 188 GLU A CA 1
ATOM 1462 C C . GLU A 1 188 ? 11.530 -15.754 -17.461 1.00 73.38 188 GLU A C 1
ATOM 1464 O O . GLU A 1 188 ? 11.283 -14.586 -17.758 1.00 73.38 188 GLU A O 1
ATOM 1469 N N . ASP A 1 189 ? 11.294 -16.239 -16.243 1.00 75.75 189 ASP A N 1
ATOM 1470 C CA . ASP A 1 189 ? 10.741 -15.423 -15.169 1.00 75.75 189 ASP A CA 1
ATOM 1471 C C . ASP A 1 189 ? 11.805 -14.495 -14.575 1.00 75.75 189 ASP A C 1
ATOM 1473 O O . ASP A 1 189 ? 11.497 -13.341 -14.291 1.00 75.75 189 ASP A O 1
ATOM 1477 N N . GLU A 1 190 ? 13.065 -14.930 -14.479 1.00 76.56 190 GLU A N 1
ATOM 1478 C CA . GLU A 1 190 ? 14.176 -14.050 -14.088 1.00 76.56 190 GLU A CA 1
ATOM 1479 C C . GLU A 1 190 ? 14.346 -12.897 -15.082 1.00 76.56 190 GLU A C 1
ATOM 1481 O O . GLU A 1 190 ? 14.525 -11.742 -14.693 1.00 76.56 190 GLU A O 1
ATOM 1486 N N . LEU A 1 191 ? 14.248 -13.195 -16.381 1.00 73.81 191 LEU A N 1
ATOM 1487 C CA . LEU A 1 191 ? 14.337 -12.184 -17.427 1.00 73.81 191 LEU A CA 1
ATOM 1488 C C . LEU A 1 191 ? 13.164 -11.199 -17.359 1.00 73.81 191 LEU A C 1
ATOM 1490 O O . LEU A 1 191 ? 13.369 -9.993 -17.509 1.00 73.81 191 LEU A O 1
ATOM 1494 N N . ARG A 1 192 ? 11.945 -11.689 -17.105 1.00 77.88 192 ARG A N 1
ATOM 1495 C CA . ARG A 1 192 ? 10.758 -10.844 -16.911 1.00 77.88 192 ARG A CA 1
ATOM 1496 C C . ARG A 1 192 ? 10.903 -9.948 -15.691 1.00 77.88 192 ARG A C 1
ATOM 1498 O O . ARG A 1 192 ? 10.657 -8.756 -15.808 1.00 77.88 192 ARG A O 1
ATOM 1505 N N . ASP A 1 193 ? 11.369 -10.471 -14.565 1.00 78.62 193 ASP A N 1
ATOM 1506 C CA . ASP A 1 193 ? 11.599 -9.669 -13.361 1.00 78.62 193 ASP A CA 1
ATOM 1507 C C . ASP A 1 193 ? 12.725 -8.641 -13.574 1.00 78.62 193 ASP A C 1
ATOM 1509 O O . ASP A 1 193 ? 12.710 -7.545 -13.017 1.00 78.62 193 ASP A O 1
ATOM 1513 N N . ALA A 1 194 ? 13.699 -8.935 -14.435 1.00 75.88 194 ALA A N 1
ATOM 1514 C CA . ALA A 1 194 ? 14.773 -7.998 -14.749 1.00 75.88 194 ALA A CA 1
ATOM 1515 C C . ALA A 1 194 ? 14.368 -6.887 -15.739 1.00 75.88 194 ALA A C 1
ATOM 1517 O O . ALA A 1 194 ? 15.059 -5.867 -15.809 1.00 75.88 194 ALA A O 1
ATOM 1518 N N . THR A 1 195 ? 13.289 -7.074 -16.507 1.00 71.50 195 THR A N 1
ATOM 1519 C CA . THR A 1 195 ? 12.922 -6.193 -17.632 1.00 71.50 195 THR A CA 1
ATOM 1520 C C . THR A 1 195 ? 11.556 -5.534 -17.494 1.00 71.50 195 THR A C 1
ATOM 1522 O O . THR A 1 195 ? 11.375 -4.435 -18.008 1.00 71.50 195 THR A O 1
ATOM 1525 N N . LEU A 1 196 ? 10.612 -6.163 -16.796 1.00 81.50 196 LEU A N 1
ATOM 1526 C CA . LEU A 1 196 ? 9.218 -5.745 -16.721 1.00 81.50 196 LEU A CA 1
ATOM 1527 C C . LEU A 1 196 ? 8.857 -5.209 -15.340 1.00 81.50 196 LEU A C 1
ATOM 1529 O O . LEU A 1 196 ? 9.402 -5.622 -14.311 1.00 81.50 196 LEU A O 1
ATOM 1533 N N . LEU A 1 197 ? 7.864 -4.318 -15.323 1.00 86.69 197 LEU A N 1
ATOM 1534 C CA . LEU A 1 197 ? 7.242 -3.877 -14.082 1.00 86.69 197 LEU A CA 1
ATOM 1535 C C . LEU A 1 197 ? 6.655 -5.077 -13.326 1.00 86.69 197 LEU A C 1
ATOM 1537 O O . LEU A 1 197 ? 5.769 -5.777 -13.815 1.00 86.69 197 LEU A O 1
ATOM 1541 N N . HIS A 1 198 ? 7.137 -5.259 -12.105 1.00 89.06 198 HIS A N 1
ATOM 1542 C CA . HIS A 1 198 ? 6.643 -6.221 -11.137 1.00 89.06 198 HIS A CA 1
ATOM 1543 C C . HIS A 1 198 ? 6.704 -5.586 -9.747 1.00 89.06 198 HIS A C 1
ATOM 1545 O O . HIS A 1 198 ? 7.503 -4.678 -9.491 1.00 89.06 198 HIS A O 1
ATOM 1551 N N . ILE A 1 199 ? 5.866 -6.074 -8.843 1.00 91.62 199 ILE A N 1
ATOM 1552 C CA . ILE A 1 199 ? 5.916 -5.721 -7.430 1.00 91.62 199 ILE A CA 1
ATOM 1553 C C . ILE A 1 199 ? 6.877 -6.679 -6.744 1.00 91.62 199 ILE A C 1
ATOM 1555 O O . ILE A 1 199 ? 6.728 -7.897 -6.848 1.00 91.62 199 ILE A O 1
ATOM 1559 N N . THR A 1 200 ? 7.869 -6.134 -6.042 1.00 91.38 200 THR A N 1
ATOM 1560 C CA . THR A 1 200 ? 8.769 -6.947 -5.221 1.00 91.38 200 THR A CA 1
ATOM 1561 C C . THR A 1 200 ? 8.264 -7.062 -3.792 1.00 91.38 200 THR A C 1
ATOM 1563 O O . THR A 1 200 ? 7.571 -6.178 -3.283 1.00 91.38 200 THR A O 1
ATOM 1566 N N . ILE A 1 201 ? 8.720 -8.100 -3.088 1.00 91.69 201 ILE A N 1
ATOM 1567 C CA . ILE A 1 201 ? 8.504 -8.220 -1.641 1.00 91.69 201 ILE A CA 1
ATOM 1568 C C . ILE A 1 201 ? 8.986 -6.978 -0.871 1.00 91.69 201 ILE A C 1
ATOM 1570 O O . ILE A 1 201 ? 8.362 -6.570 0.103 1.00 91.69 201 ILE A O 1
ATOM 1574 N N . LYS A 1 202 ? 10.063 -6.321 -1.323 1.00 91.38 202 LYS A N 1
ATOM 1575 C CA . LYS A 1 202 ? 10.569 -5.088 -0.702 1.00 91.38 202 LYS A CA 1
ATOM 1576 C C . LYS A 1 202 ? 9.536 -3.962 -0.781 1.00 91.38 202 LYS A C 1
ATOM 1578 O O . LYS A 1 202 ? 9.313 -3.289 0.222 1.00 91.38 202 LYS A O 1
ATOM 1583 N N . ASP A 1 203 ? 8.918 -3.768 -1.944 1.00 93.62 203 ASP A N 1
ATOM 1584 C CA . ASP A 1 203 ? 7.912 -2.720 -2.153 1.00 93.62 203 ASP A CA 1
ATOM 1585 C C . ASP A 1 203 ? 6.692 -2.959 -1.255 1.00 93.62 203 ASP A C 1
ATOM 1587 O O . ASP A 1 203 ? 6.234 -2.045 -0.568 1.00 93.62 203 ASP A O 1
ATOM 1591 N N . TYR A 1 204 ? 6.252 -4.218 -1.168 1.00 95.25 204 TYR A N 1
ATOM 1592 C CA . TYR A 1 204 ? 5.179 -4.644 -0.273 1.00 95.25 204 TYR A CA 1
ATOM 1593 C C . TYR A 1 204 ? 5.508 -4.391 1.210 1.00 95.25 204 TYR A C 1
ATOM 1595 O O . TYR A 1 204 ? 4.710 -3.797 1.934 1.00 95.25 204 TYR A O 1
ATOM 1603 N N . LEU A 1 205 ? 6.701 -4.780 1.675 1.00 94.38 205 LEU A N 1
ATOM 1604 C CA . LEU A 1 205 ? 7.114 -4.575 3.069 1.00 94.38 205 LEU A CA 1
ATOM 1605 C C . LEU A 1 205 ? 7.236 -3.087 3.424 1.00 94.38 205 LEU A C 1
ATOM 1607 O O . LEU A 1 205 ? 6.875 -2.688 4.531 1.00 94.38 205 LEU A O 1
ATOM 1611 N N . ILE A 1 206 ? 7.712 -2.249 2.498 1.00 94.75 206 ILE A N 1
ATOM 1612 C CA . ILE A 1 206 ? 7.742 -0.793 2.695 1.00 94.75 206 ILE A CA 1
ATOM 1613 C C . ILE A 1 206 ? 6.318 -0.236 2.810 1.00 94.75 206 ILE A C 1
ATOM 1615 O O . ILE A 1 206 ? 6.059 0.567 3.708 1.00 94.75 206 ILE A O 1
ATOM 1619 N N . ALA A 1 207 ? 5.397 -0.676 1.951 1.00 96.50 207 ALA A N 1
ATOM 1620 C CA . ALA A 1 207 ? 3.995 -0.271 2.006 1.00 96.50 207 ALA A CA 1
ATOM 1621 C C . ALA A 1 207 ? 3.312 -0.705 3.317 1.00 96.50 207 ALA A C 1
ATOM 1623 O O . ALA A 1 207 ? 2.569 0.081 3.905 1.00 96.50 207 ALA A O 1
ATOM 1624 N N . ALA A 1 208 ? 3.613 -1.906 3.821 1.00 95.94 208 ALA A N 1
ATOM 1625 C CA . ALA A 1 208 ? 3.099 -2.407 5.098 1.00 95.94 208 ALA A CA 1
ATOM 1626 C C . ALA A 1 208 ? 3.590 -1.578 6.300 1.00 95.94 208 ALA A C 1
ATOM 1628 O O . ALA A 1 208 ? 2.829 -1.325 7.233 1.00 95.94 208 ALA A O 1
ATOM 1629 N N . LEU A 1 209 ? 4.836 -1.093 6.272 1.00 95.81 209 LEU A N 1
ATOM 1630 C CA . LEU A 1 209 ? 5.339 -0.165 7.293 1.00 95.81 209 LEU A CA 1
ATOM 1631 C C . LEU A 1 209 ? 4.653 1.204 7.209 1.00 95.81 209 LEU A C 1
ATOM 1633 O O . LEU A 1 209 ? 4.337 1.787 8.240 1.00 95.81 209 LEU A O 1
ATOM 1637 N N . SER A 1 210 ? 4.376 1.704 6.002 1.00 96.19 210 SER A N 1
ATOM 1638 C CA . SER A 1 210 ? 3.583 2.931 5.833 1.00 96.19 210 SER A CA 1
ATOM 1639 C C . SER A 1 210 ? 2.144 2.750 6.335 1.00 96.19 210 SER A C 1
ATOM 1641 O O . SER A 1 210 ? 1.602 3.653 6.967 1.00 96.19 210 SER A O 1
ATOM 1643 N N . LEU A 1 211 ? 1.536 1.574 6.110 1.00 96.38 211 LEU A N 1
ATOM 1644 C CA . LEU A 1 211 ? 0.229 1.223 6.678 1.00 96.38 211 LEU A CA 1
ATOM 1645 C C . LEU A 1 211 ? 0.267 1.292 8.206 1.00 96.38 211 LEU A C 1
ATOM 1647 O O . LEU A 1 211 ? -0.614 1.896 8.807 1.00 96.38 211 LEU A O 1
ATOM 1651 N N . ALA A 1 212 ? 1.289 0.708 8.828 1.00 96.00 212 ALA A N 1
ATOM 1652 C CA . ALA A 1 212 ? 1.424 0.701 10.277 1.00 96.00 212 ALA A CA 1
ATOM 1653 C C . ALA A 1 212 ? 1.412 2.111 10.885 1.00 96.00 212 ALA A C 1
ATOM 1655 O O . ALA A 1 212 ? 0.671 2.363 11.837 1.00 96.00 212 ALA A O 1
ATOM 1656 N N . SER A 1 213 ? 2.178 3.040 10.308 1.00 95.75 213 SER A N 1
ATOM 1657 C CA . SER A 1 213 ? 2.204 4.430 10.769 1.00 95.75 213 SER A CA 1
ATOM 1658 C C . SER A 1 213 ? 0.853 5.134 10.580 1.00 95.75 213 SER A C 1
ATOM 1660 O O . SER A 1 213 ? 0.414 5.873 11.464 1.00 95.75 213 SER A O 1
ATOM 1662 N N . GLU A 1 214 ? 0.150 4.873 9.474 1.00 95.50 214 GLU A N 1
ATOM 1663 C CA . GLU A 1 214 ? -1.180 5.446 9.229 1.00 95.50 214 GLU A CA 1
ATOM 1664 C C . GLU A 1 214 ? -2.235 4.893 10.202 1.00 95.50 214 GLU A C 1
ATOM 1666 O O . GLU A 1 214 ? -3.046 5.647 10.744 1.00 95.50 214 GLU A O 1
ATOM 1671 N N . LEU A 1 215 ? -2.183 3.594 10.516 1.00 94.81 215 LEU A N 1
ATOM 1672 C CA . LEU A 1 215 ? -3.057 2.972 11.514 1.00 94.81 215 LEU A CA 1
ATOM 1673 C C . LEU A 1 215 ? -2.758 3.464 12.934 1.00 94.81 215 LEU A C 1
ATOM 1675 O O . LEU A 1 215 ? -3.687 3.716 13.701 1.00 94.81 215 LEU A O 1
ATOM 1679 N N . ALA A 1 216 ? -1.487 3.665 13.289 1.00 94.81 216 ALA A N 1
ATOM 1680 C CA . ALA A 1 216 ? -1.116 4.253 14.576 1.00 94.81 216 ALA A CA 1
ATOM 1681 C C . ALA A 1 216 ? -1.692 5.669 14.730 1.00 94.81 216 ALA A C 1
ATOM 1683 O O . ALA A 1 216 ? -2.242 6.026 15.779 1.00 94.81 216 ALA A O 1
ATOM 1684 N N . ARG A 1 217 ? -1.642 6.463 13.654 1.00 93.38 217 ARG A N 1
ATOM 1685 C CA . ARG A 1 217 ? -2.293 7.774 13.604 1.00 93.38 217 ARG A CA 1
ATOM 1686 C C . ARG A 1 217 ? -3.810 7.651 13.719 1.00 93.38 217 ARG A C 1
ATOM 1688 O O . ARG A 1 217 ? -4.407 8.413 14.479 1.00 93.38 217 ARG A O 1
ATOM 1695 N N . LEU A 1 218 ? -4.425 6.691 13.024 1.00 91.69 218 LEU A N 1
ATOM 1696 C CA . LEU A 1 218 ? -5.859 6.416 13.110 1.00 91.69 218 LEU A CA 1
ATOM 1697 C C . LEU A 1 218 ? -6.285 6.121 14.553 1.00 91.69 218 LEU A C 1
ATOM 1699 O O . LEU A 1 218 ? -7.191 6.790 15.049 1.00 91.69 218 LEU A O 1
ATOM 1703 N N . ALA A 1 219 ? -5.583 5.215 15.240 1.00 90.75 219 ALA A N 1
ATOM 1704 C CA . ALA A 1 219 ? -5.837 4.850 16.634 1.00 90.75 219 ALA A CA 1
ATOM 1705 C C . ALA A 1 219 ? -5.772 6.062 17.579 1.00 90.75 219 ALA A C 1
ATOM 1707 O O . ALA A 1 219 ? -6.640 6.246 18.435 1.00 90.75 219 ALA A O 1
ATOM 1708 N N . PHE A 1 220 ? -4.783 6.941 17.400 1.00 88.88 220 PHE A N 1
ATOM 1709 C CA . PHE A 1 220 ? -4.705 8.184 18.166 1.00 88.88 220 PHE A CA 1
ATOM 1710 C C . PHE A 1 220 ? -5.888 9.116 17.867 1.00 88.88 220 PHE A C 1
ATOM 1712 O O . PHE A 1 220 ? -6.559 9.600 18.782 1.00 88.88 220 PHE A O 1
ATOM 1719 N N . THR A 1 221 ? -6.175 9.355 16.585 1.00 88.38 221 THR A N 1
ATOM 1720 C CA . THR A 1 221 ? -7.252 10.266 16.170 1.00 88.38 221 THR A CA 1
ATOM 1721 C C . THR A 1 221 ? -8.633 9.776 16.598 1.00 88.38 221 THR A C 1
ATOM 1723 O O . THR A 1 221 ? -9.449 10.595 17.023 1.00 88.38 221 THR A O 1
ATOM 1726 N N . SER A 1 222 ? -8.875 8.460 16.599 1.00 83.69 222 SER A N 1
ATOM 1727 C CA . SER A 1 222 ? -10.136 7.887 17.074 1.00 83.69 222 SER A CA 1
ATOM 1728 C C . SER A 1 222 ? -10.357 8.161 18.561 1.00 83.69 222 SER A C 1
ATOM 1730 O O . SER A 1 222 ? -11.456 8.545 18.954 1.00 83.69 222 SER A O 1
ATOM 1732 N N . VAL A 1 223 ? -9.312 8.059 19.392 1.00 81.31 223 VAL A N 1
ATOM 1733 C CA . VAL A 1 223 ? -9.411 8.353 20.835 1.00 81.31 223 VAL A CA 1
ATOM 1734 C C . VAL A 1 223 ? -9.604 9.844 21.097 1.00 81.31 223 VAL A C 1
ATOM 1736 O O . VAL A 1 223 ? -10.411 10.227 21.945 1.00 81.31 223 VAL A O 1
ATOM 1739 N N . MET A 1 224 ? -8.910 10.705 20.352 1.00 77.62 224 MET A N 1
ATOM 1740 C CA . MET A 1 224 ? -9.059 12.157 20.496 1.00 77.62 224 MET A CA 1
ATOM 1741 C C . MET A 1 224 ? -10.449 12.647 20.087 1.00 77.62 224 MET A C 1
ATOM 1743 O O . MET A 1 224 ? -11.020 13.513 20.749 1.00 77.62 224 MET A O 1
ATOM 1747 N N . ALA A 1 225 ? -11.038 12.069 19.040 1.00 73.56 225 ALA A N 1
ATOM 1748 C CA . ALA A 1 225 ? -12.416 12.370 18.666 1.00 73.56 225 ALA A CA 1
ATOM 1749 C C . ALA A 1 225 ? -13.401 12.019 19.799 1.00 73.56 225 ALA A C 1
ATOM 1751 O O . ALA A 1 225 ? -14.323 12.790 20.078 1.00 73.56 225 ALA A O 1
ATOM 1752 N N . ILE A 1 226 ? -13.175 10.899 20.497 1.00 67.06 226 ILE A N 1
ATOM 1753 C CA . ILE A 1 226 ? -13.988 10.473 21.646 1.00 67.06 226 ILE A CA 1
ATOM 1754 C C . ILE A 1 226 ? -13.828 11.437 22.826 1.00 67.06 226 ILE A C 1
ATOM 1756 O O . ILE A 1 226 ? -14.831 11.871 23.391 1.00 67.06 226 ILE A O 1
ATOM 1760 N N . SER A 1 227 ? -12.598 11.803 23.197 1.00 66.19 227 SER A N 1
ATOM 1761 C CA . SER A 1 227 ? -12.351 12.676 24.355 1.00 66.19 227 SER A CA 1
ATOM 1762 C C . SER A 1 227 ? -12.958 14.073 24.171 1.00 66.19 227 SER A C 1
ATOM 1764 O O . SER A 1 227 ? -13.565 14.616 25.096 1.00 66.19 227 SER A O 1
ATOM 1766 N N . LEU A 1 228 ? -12.887 14.622 22.955 1.00 60.88 228 LEU A N 1
ATOM 1767 C CA . LEU A 1 228 ? -13.511 15.897 22.601 1.00 60.88 228 LEU A CA 1
ATOM 1768 C C . LEU A 1 228 ? -15.044 15.814 22.577 1.00 60.88 228 LEU A C 1
ATOM 1770 O O . LEU A 1 228 ? -15.717 16.763 22.987 1.00 60.88 228 LEU A O 1
ATOM 1774 N N . ALA A 1 229 ? -15.612 14.695 22.115 1.00 60.75 229 ALA A N 1
ATOM 1775 C CA . ALA A 1 229 ? -17.055 14.468 22.164 1.00 60.75 229 ALA A CA 1
ATOM 1776 C C . ALA A 1 229 ? -17.558 14.360 23.615 1.00 60.75 229 ALA A C 1
ATOM 1778 O O . ALA A 1 229 ? -18.554 14.995 23.960 1.00 60.75 229 ALA A O 1
ATOM 1779 N N . ALA A 1 230 ? -16.828 13.646 24.477 1.00 60.34 230 ALA A N 1
ATOM 1780 C CA . ALA A 1 230 ? -17.152 13.507 25.896 1.00 60.34 230 ALA A CA 1
ATOM 1781 C C . ALA A 1 230 ? -17.105 14.855 26.643 1.00 60.34 230 ALA A C 1
ATOM 1783 O O . ALA A 1 230 ? -17.985 15.140 27.450 1.00 60.34 230 ALA A O 1
ATOM 1784 N N . GLN A 1 231 ? -16.140 15.731 26.333 1.00 53.81 231 GLN A N 1
ATOM 1785 C CA . GLN A 1 231 ? -16.065 17.078 26.924 1.00 53.81 231 GLN A CA 1
ATOM 1786 C C . GLN A 1 231 ? -17.237 17.986 26.513 1.00 53.81 231 GLN A C 1
ATOM 1788 O O . GLN A 1 231 ? -17.722 18.783 27.320 1.00 53.81 231 GLN A O 1
ATOM 1793 N N . LYS A 1 232 ? -17.729 17.864 25.273 1.00 52.72 232 LYS A N 1
ATOM 1794 C CA . LYS A 1 232 ? -18.894 18.628 24.790 1.00 52.72 232 LYS A CA 1
ATOM 1795 C C . LYS A 1 232 ? -20.226 18.143 25.377 1.00 52.72 232 LYS A C 1
ATOM 1797 O O . LYS A 1 232 ? -21.175 18.920 25.421 1.00 52.72 232 LYS A O 1
ATOM 1802 N N . GLN A 1 233 ? -20.302 16.906 25.871 1.00 48.62 233 GLN A N 1
ATOM 1803 C CA . GLN A 1 233 ? -21.524 16.330 26.450 1.00 48.62 233 GLN A CA 1
ATOM 1804 C C . GLN A 1 233 ? -21.857 16.796 27.875 1.00 48.62 233 GLN A C 1
ATOM 1806 O O . GLN A 1 233 ? -22.919 16.456 28.390 1.00 48.62 233 GLN A O 1
ATOM 1811 N N . THR A 1 234 ? -21.042 17.652 28.495 1.00 48.31 234 THR A N 1
ATOM 1812 C CA . THR A 1 234 ? -21.333 18.212 29.829 1.00 48.31 234 THR A CA 1
ATOM 1813 C C . THR A 1 234 ? -22.515 19.207 29.866 1.00 48.31 234 THR A C 1
ATOM 1815 O O . THR A 1 234 ? -22.825 19.732 30.931 1.00 48.31 234 THR A O 1
ATOM 1818 N N . GLN A 1 235 ? -23.200 19.479 28.743 1.00 42.03 235 GLN A N 1
ATOM 1819 C CA . GLN A 1 235 ? -24.366 20.382 28.693 1.00 42.03 235 GLN A CA 1
ATOM 1820 C C . GLN A 1 235 ? -25.627 19.812 28.026 1.00 42.03 235 GLN A C 1
ATOM 1822 O O . GLN A 1 235 ? -26.645 20.502 27.977 1.00 42.03 235 GLN A O 1
ATOM 1827 N N . SER A 1 236 ? -25.631 18.577 27.519 1.00 37.03 236 SER A N 1
ATOM 1828 C CA . SER A 1 236 ? -26.832 18.022 26.875 1.00 37.03 236 SER A CA 1
ATOM 1829 C C . SER A 1 236 ? -26.889 16.517 27.057 1.00 37.03 236 SER A C 1
ATOM 1831 O O . SER A 1 236 ? -26.174 15.757 26.407 1.00 37.03 236 SER A O 1
ATOM 1833 N N . GLN A 1 237 ? -27.743 16.114 27.987 1.00 39.38 237 GLN A N 1
ATOM 1834 C CA . GLN A 1 237 ? -28.080 14.743 28.319 1.00 39.38 237 GLN A CA 1
ATOM 1835 C C . GLN A 1 237 ? -28.954 14.153 27.204 1.00 39.38 237 GLN A C 1
ATOM 1837 O O . GLN A 1 237 ? -30.160 14.031 27.363 1.00 39.38 237 GLN A O 1
ATOM 1842 N N . ASP A 1 238 ? -28.340 13.805 26.075 1.00 38.25 238 ASP A N 1
ATOM 1843 C CA . ASP A 1 238 ? -28.939 12.894 25.104 1.00 38.25 238 ASP A CA 1
ATOM 1844 C C . ASP A 1 238 ? -28.038 11.673 24.947 1.00 38.25 238 ASP A C 1
ATOM 1846 O O . ASP A 1 238 ? -26.841 11.753 24.653 1.00 38.25 238 ASP A O 1
ATOM 1850 N N . VAL A 1 239 ? -28.644 10.533 25.254 1.00 44.47 239 VAL A N 1
ATOM 1851 C CA . VAL A 1 239 ? -28.026 9.224 25.417 1.00 44.47 239 VAL A CA 1
ATOM 1852 C C . VAL A 1 239 ? -27.405 8.792 24.091 1.00 44.47 239 VAL A C 1
ATOM 1854 O O . VAL A 1 239 ? -28.077 8.248 23.213 1.00 44.47 239 VAL A O 1
ATOM 1857 N N . LEU A 1 240 ? -26.092 8.983 23.956 1.00 43.28 240 LEU A N 1
ATOM 1858 C CA . LEU A 1 240 ? -25.307 8.160 23.049 1.00 43.28 240 LEU A CA 1
ATOM 1859 C C . LEU A 1 240 ? -25.388 6.732 23.584 1.00 43.28 240 LEU A C 1
ATOM 1861 O O . LEU A 1 240 ? -24.855 6.422 24.648 1.00 43.28 240 LEU A O 1
ATOM 1865 N N . LYS A 1 241 ? -26.135 5.889 22.870 1.00 36.28 241 LYS A N 1
ATOM 1866 C CA . LYS A 1 241 ? -26.268 4.469 23.181 1.00 36.28 241 LYS A CA 1
ATOM 1867 C C . LYS A 1 241 ? -24.866 3.862 23.371 1.00 36.28 241 LYS A C 1
ATOM 1869 O O . LYS A 1 241 ? -24.024 4.039 22.490 1.00 36.28 241 LYS A O 1
ATOM 1874 N N . PRO A 1 242 ? -24.616 3.120 24.461 1.00 38.34 242 PRO A N 1
ATOM 1875 C CA . PRO A 1 242 ? -23.336 2.464 24.750 1.00 38.34 242 PRO A CA 1
ATOM 1876 C C . PRO A 1 242 ? -23.076 1.231 23.855 1.00 38.34 242 PRO A C 1
ATOM 1878 O O . PRO A 1 242 ? -22.464 0.266 24.290 1.00 38.34 242 PRO A O 1
ATOM 1881 N N . THR A 1 243 ? -23.577 1.227 22.616 1.00 41.88 243 THR A N 1
ATOM 1882 C CA . THR A 1 243 ? -23.529 0.076 21.697 1.00 41.88 243 THR A CA 1
ATOM 1883 C C . THR A 1 243 ? -22.573 0.264 20.524 1.00 41.88 243 THR A C 1
ATOM 1885 O O . THR A 1 243 ? -22.296 -0.702 19.823 1.00 41.88 243 THR A O 1
ATOM 1888 N N . ASP A 1 244 ? -22.049 1.472 20.306 1.00 45.81 244 ASP A N 1
ATOM 1889 C CA . ASP A 1 244 ? -20.969 1.670 19.341 1.00 45.81 244 ASP A CA 1
ATOM 1890 C C . ASP A 1 244 ? -19.649 1.452 20.081 1.00 45.81 244 ASP A C 1
ATOM 1892 O O . ASP A 1 244 ? -19.208 2.306 20.852 1.00 45.81 244 ASP A O 1
ATOM 1896 N N . ASN A 1 245 ? -19.048 0.288 19.872 1.00 52.38 245 ASN A N 1
ATOM 1897 C CA . ASN A 1 245 ? -17.826 -0.200 20.505 1.00 52.38 245 ASN A CA 1
ATOM 1898 C C . ASN A 1 245 ? -16.591 0.615 20.035 1.00 52.38 245 ASN A C 1
ATOM 1900 O O . ASN A 1 245 ? -15.737 0.179 19.270 1.00 52.38 245 ASN A O 1
ATOM 1904 N N . ARG A 1 246 ? -16.540 1.896 20.420 1.00 54.50 246 ARG A N 1
ATOM 1905 C CA . ARG A 1 246 ? -15.583 2.905 19.921 1.00 54.50 246 ARG A CA 1
ATOM 1906 C C . ARG A 1 246 ? -14.147 2.701 20.412 1.00 54.50 246 ARG A C 1
ATOM 1908 O O . ARG A 1 246 ? -13.228 3.269 19.827 1.00 54.50 246 ARG A O 1
ATOM 1915 N N . ASN A 1 247 ? -13.953 1.886 21.447 1.00 59.59 247 ASN A N 1
ATOM 1916 C CA . ASN A 1 247 ? -12.635 1.530 21.979 1.00 59.59 247 ASN A CA 1
ATOM 1917 C C . ASN A 1 247 ? -11.965 0.391 21.193 1.00 59.59 247 ASN A C 1
ATOM 1919 O O . ASN A 1 247 ? -10.824 0.038 21.486 1.00 59.59 247 ASN A O 1
ATOM 1923 N N . ASP A 1 248 ? -12.639 -0.153 20.179 1.00 79.12 248 ASP A N 1
ATOM 1924 C CA . ASP A 1 248 ? -12.162 -1.336 19.470 1.00 79.12 248 ASP A CA 1
ATOM 1925 C C . ASP A 1 248 ? -11.067 -1.012 18.451 1.00 79.12 248 ASP A C 1
ATOM 1927 O O . ASP A 1 248 ? -10.200 -1.850 18.225 1.00 79.12 248 ASP A O 1
ATOM 1931 N N . ILE A 1 249 ? -11.057 0.193 17.852 1.00 87.69 249 ILE A N 1
ATOM 1932 C CA . ILE A 1 249 ? -10.033 0.563 16.852 1.00 87.69 249 ILE A CA 1
ATOM 1933 C C . ILE A 1 249 ? -8.627 0.510 17.463 1.00 87.69 249 ILE A C 1
ATOM 1935 O O . ILE A 1 249 ? -7.791 -0.201 16.910 1.00 87.69 249 ILE A O 1
ATOM 1939 N N . PRO A 1 250 ? -8.320 1.206 18.579 1.00 91.00 250 PRO A N 1
ATOM 1940 C CA . PRO A 1 250 ? -6.967 1.186 19.131 1.00 91.00 250 PRO A CA 1
ATOM 1941 C C .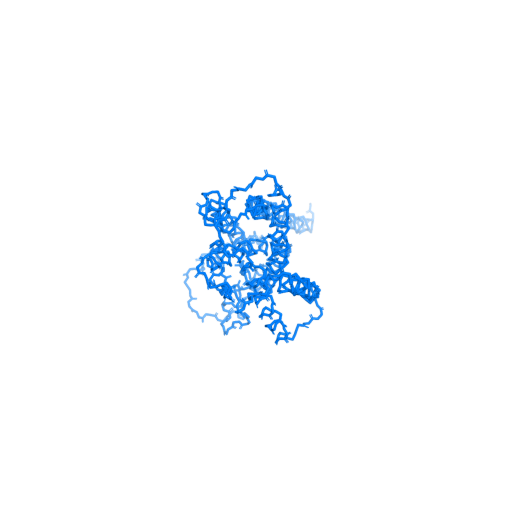 PRO A 1 250 ? -6.520 -0.217 19.543 1.00 91.00 250 PRO A C 1
ATOM 1943 O O . PRO A 1 250 ? -5.358 -0.556 19.353 1.00 91.00 250 PRO A O 1
ATOM 1946 N N . ILE A 1 251 ? -7.442 -1.043 20.050 1.00 89.75 251 ILE A N 1
ATOM 1947 C CA . ILE A 1 251 ? -7.162 -2.433 20.428 1.00 89.75 251 ILE A CA 1
ATOM 1948 C C . ILE A 1 251 ? -6.843 -3.271 19.182 1.00 89.75 251 ILE A C 1
ATOM 1950 O O . ILE A 1 251 ? -5.810 -3.937 19.149 1.00 89.75 251 ILE A O 1
ATOM 1954 N N . ALA A 1 252 ? -7.675 -3.194 18.138 1.00 91.06 252 ALA A N 1
ATOM 1955 C CA . ALA A 1 252 ? -7.460 -3.906 16.879 1.00 91.06 252 ALA A CA 1
ATOM 1956 C C . ALA A 1 252 ? -6.155 -3.474 16.191 1.00 91.06 252 ALA A C 1
ATOM 1958 O O . ALA A 1 252 ? -5.370 -4.315 15.756 1.00 91.06 252 ALA A O 1
ATOM 1959 N N . VAL A 1 253 ? -5.881 -2.166 16.147 1.00 93.56 253 VAL A N 1
ATOM 1960 C CA . VAL A 1 253 ? -4.621 -1.629 15.615 1.00 93.56 253 VAL A CA 1
ATOM 1961 C C . VAL A 1 253 ? -3.433 -2.120 16.440 1.00 93.56 253 VAL A C 1
ATOM 1963 O O . VAL A 1 253 ? -2.423 -2.502 15.860 1.00 93.56 253 VAL A O 1
ATOM 1966 N N . ASN A 1 254 ? -3.532 -2.152 17.771 1.00 93.94 254 ASN A N 1
ATOM 1967 C CA . ASN A 1 254 ? -2.446 -2.636 18.619 1.00 93.94 254 ASN A CA 1
ATOM 1968 C C . ASN A 1 254 ? -2.100 -4.100 18.327 1.00 93.94 254 ASN A C 1
ATOM 1970 O O . ASN A 1 254 ? -0.937 -4.415 18.085 1.00 93.94 254 ASN A O 1
ATOM 1974 N N . THR A 1 255 ? -3.108 -4.977 18.297 1.00 93.31 255 THR A N 1
ATOM 1975 C CA . THR A 1 255 ? -2.924 -6.397 17.963 1.00 93.31 255 THR A CA 1
ATOM 1976 C C . THR A 1 255 ? -2.296 -6.554 16.580 1.00 93.31 255 THR A C 1
ATOM 1978 O O . THR A 1 255 ? -1.316 -7.284 16.420 1.00 93.31 255 THR A O 1
ATOM 1981 N N . PHE A 1 256 ? -2.787 -5.805 15.590 1.00 94.62 256 PHE A N 1
ATOM 1982 C CA . PHE A 1 256 ? -2.222 -5.794 14.246 1.00 94.62 256 PHE A CA 1
ATOM 1983 C C . PHE A 1 256 ? -0.745 -5.364 14.226 1.00 94.62 256 PHE A C 1
ATOM 1985 O O . PHE A 1 256 ? 0.093 -6.053 13.642 1.00 94.62 256 PHE A O 1
ATOM 1992 N N . LEU A 1 257 ? -0.399 -4.252 14.883 1.00 95.19 257 LEU A N 1
ATOM 1993 C CA . LEU A 1 257 ? 0.969 -3.728 14.916 1.00 95.19 257 LEU A CA 1
ATOM 1994 C C . LEU A 1 257 ? 1.937 -4.662 15.647 1.00 95.19 257 LEU A C 1
ATOM 1996 O O . LEU A 1 257 ? 3.071 -4.827 15.196 1.00 95.19 257 LEU A O 1
ATOM 2000 N N . GLN A 1 258 ? 1.501 -5.304 16.733 1.00 94.19 258 GLN A N 1
ATOM 2001 C CA . GLN A 1 258 ? 2.295 -6.307 17.446 1.00 94.19 258 GLN A CA 1
ATOM 2002 C C . GLN A 1 258 ? 2.564 -7.537 16.568 1.00 94.19 258 GLN A C 1
ATOM 2004 O O . GLN A 1 258 ? 3.708 -7.988 16.478 1.00 94.19 258 GLN A O 1
ATOM 2009 N N . ASN A 1 259 ? 1.546 -8.034 15.856 1.00 93.81 259 ASN A N 1
ATOM 2010 C CA . ASN A 1 259 ? 1.697 -9.140 14.907 1.00 93.81 259 ASN A CA 1
ATOM 2011 C C . ASN A 1 259 ? 2.645 -8.772 13.758 1.00 93.81 259 ASN A C 1
ATOM 2013 O O . ASN A 1 259 ? 3.531 -9.554 13.399 1.00 93.81 259 ASN A O 1
ATOM 2017 N N . LEU A 1 260 ? 2.512 -7.558 13.218 1.00 93.94 260 LEU A N 1
ATOM 2018 C CA . LEU A 1 260 ? 3.393 -7.046 12.174 1.00 93.94 260 LEU A CA 1
ATOM 2019 C C . LEU A 1 260 ? 4.837 -6.944 12.678 1.00 93.94 260 LEU A C 1
ATOM 2021 O O . LEU A 1 260 ? 5.757 -7.429 12.022 1.00 93.94 260 LEU A O 1
ATOM 2025 N N . GLN A 1 261 ? 5.054 -6.371 13.863 1.00 93.00 261 GLN A N 1
ATOM 2026 C CA . GLN A 1 261 ? 6.381 -6.272 14.462 1.00 93.00 261 GLN A CA 1
ATOM 2027 C C . GLN A 1 261 ? 7.004 -7.655 14.686 1.00 93.00 261 GLN A C 1
ATOM 2029 O O . GLN A 1 261 ? 8.173 -7.852 14.347 1.00 93.00 261 GLN A O 1
ATOM 2034 N N . ALA A 1 262 ? 6.238 -8.621 15.202 1.00 92.62 262 ALA A N 1
ATOM 2035 C CA . ALA A 1 262 ? 6.692 -9.997 15.373 1.00 92.62 262 ALA A CA 1
ATOM 2036 C C . ALA A 1 262 ? 7.122 -10.620 14.034 1.00 92.62 262 ALA A C 1
ATOM 2038 O O . ALA A 1 262 ? 8.206 -11.198 13.955 1.00 92.62 262 ALA A O 1
ATOM 2039 N N . ALA A 1 263 ? 6.344 -10.425 12.965 1.00 91.25 263 ALA A N 1
ATOM 2040 C CA . ALA A 1 263 ? 6.700 -10.881 11.623 1.00 91.25 263 ALA A CA 1
ATOM 2041 C C . ALA A 1 263 ? 7.998 -10.226 11.116 1.00 91.25 263 ALA A C 1
ATOM 2043 O O . ALA A 1 263 ? 8.899 -10.921 10.649 1.00 91.25 263 ALA A O 1
ATOM 2044 N N . PHE A 1 264 ? 8.163 -8.911 11.281 1.00 91.38 264 PHE A N 1
ATOM 2045 C CA . PHE A 1 264 ? 9.390 -8.209 10.889 1.00 91.38 264 PHE A CA 1
ATOM 2046 C C . PHE A 1 264 ? 10.628 -8.635 11.691 1.00 91.38 264 PHE A C 1
ATOM 2048 O O . PHE A 1 264 ? 11.736 -8.563 11.164 1.00 91.38 264 PHE A O 1
ATOM 2055 N N . LEU A 1 265 ? 10.472 -9.107 12.933 1.00 89.94 265 LEU A N 1
ATOM 2056 C CA . LEU A 1 265 ? 11.580 -9.679 13.708 1.00 89.94 265 LEU A CA 1
ATOM 2057 C C . LEU A 1 265 ? 12.050 -11.033 13.158 1.00 89.94 265 LEU A C 1
ATOM 2059 O O . LEU A 1 265 ? 13.219 -11.374 13.334 1.00 89.94 265 LEU A O 1
ATOM 2063 N N . THR A 1 266 ? 11.178 -11.787 12.479 1.00 91.12 266 THR A N 1
ATOM 2064 C CA . THR A 1 266 ? 11.579 -13.029 11.789 1.00 91.12 266 THR A CA 1
ATOM 2065 C C . THR A 1 266 ? 12.415 -12.755 10.539 1.00 91.12 266 THR A C 1
ATOM 2067 O O . THR A 1 266 ? 13.225 -13.589 10.130 1.00 91.12 266 THR A O 1
ATOM 2070 N N . LEU A 1 267 ? 12.262 -11.566 9.951 1.00 87.06 267 LEU A N 1
ATOM 2071 C CA . LEU A 1 267 ? 13.030 -11.134 8.794 1.00 87.06 267 LEU A CA 1
ATOM 2072 C C . LEU A 1 267 ? 14.416 -10.662 9.249 1.00 87.06 267 LEU A C 1
ATOM 2074 O O . LEU A 1 267 ? 14.559 -9.654 9.942 1.00 87.06 267 LEU A O 1
ATOM 2078 N N . ASN A 1 268 ? 15.471 -11.356 8.820 1.00 83.56 268 ASN A N 1
ATOM 2079 C CA . ASN A 1 268 ? 16.847 -10.929 9.072 1.00 83.56 268 ASN A CA 1
ATOM 2080 C C . ASN A 1 268 ? 17.240 -9.777 8.126 1.00 83.56 268 ASN A C 1
ATOM 2082 O O . ASN A 1 268 ? 17.971 -9.963 7.151 1.00 83.56 268 ASN A O 1
ATOM 2086 N N . LEU A 1 269 ? 16.681 -8.590 8.375 1.00 81.38 269 LEU A N 1
ATOM 2087 C CA . LEU A 1 269 ? 16.850 -7.418 7.521 1.00 81.38 269 LEU A CA 1
ATOM 2088 C C . LEU A 1 269 ? 18.300 -6.926 7.511 1.00 81.38 269 LEU A C 1
ATOM 2090 O O . LEU A 1 269 ? 18.897 -6.641 8.553 1.00 81.38 269 LEU A O 1
ATOM 2094 N N . ARG A 1 270 ? 18.840 -6.731 6.306 1.00 80.62 270 ARG A N 1
ATOM 2095 C CA . ARG A 1 270 ? 20.099 -6.007 6.108 1.00 80.62 270 ARG A CA 1
ATOM 2096 C C . ARG A 1 270 ? 19.908 -4.528 6.471 1.00 80.62 270 ARG A C 1
ATOM 2098 O O . ARG A 1 270 ? 18.807 -3.998 6.403 1.00 80.62 270 ARG A O 1
ATOM 2105 N N . ASN A 1 271 ? 20.987 -3.843 6.853 1.00 71.62 271 ASN A N 1
ATOM 2106 C CA . ASN A 1 271 ? 20.943 -2.410 7.153 1.00 71.62 271 ASN A CA 1
ATOM 2107 C C . ASN A 1 271 ? 20.718 -1.580 5.872 1.00 71.62 271 ASN A C 1
ATOM 2109 O O . ASN A 1 271 ? 21.667 -1.272 5.151 1.00 71.62 271 ASN A O 1
ATOM 2113 N N . ASP A 1 272 ? 19.457 -1.275 5.572 1.00 86.38 272 ASP A N 1
ATOM 2114 C CA . ASP A 1 272 ? 19.011 -0.591 4.358 1.00 86.38 272 ASP A CA 1
ATOM 2115 C C . ASP A 1 272 ? 17.821 0.370 4.619 1.00 86.38 272 ASP A C 1
ATOM 2117 O O . ASP A 1 272 ? 17.542 0.778 5.750 1.00 86.38 272 ASP A O 1
ATOM 2121 N N . VAL A 1 273 ? 17.129 0.807 3.556 1.00 86.06 273 VAL A N 1
ATOM 2122 C CA . VAL A 1 273 ? 15.931 1.670 3.661 1.00 86.06 273 VAL A CA 1
ATOM 2123 C C . VAL A 1 273 ? 14.810 0.990 4.453 1.00 86.06 273 VAL A C 1
ATOM 2125 O O . VAL A 1 273 ? 14.140 1.660 5.239 1.00 86.06 273 VAL A O 1
ATOM 2128 N N . LEU A 1 274 ? 14.622 -0.319 4.275 1.00 88.44 274 LEU A N 1
ATOM 2129 C CA . LEU A 1 274 ? 13.575 -1.071 4.954 1.00 88.44 274 LEU A CA 1
ATOM 2130 C C . LEU A 1 274 ? 13.859 -1.145 6.457 1.00 88.44 274 LEU A C 1
ATOM 2132 O O . LEU A 1 274 ? 12.956 -0.918 7.260 1.00 88.44 274 LEU A O 1
ATOM 2136 N N . ARG A 1 275 ? 15.127 -1.340 6.850 1.00 88.75 275 ARG A N 1
ATOM 2137 C CA . ARG A 1 275 ? 15.522 -1.307 8.264 1.00 88.75 275 ARG A CA 1
ATOM 2138 C C . ARG A 1 275 ? 15.245 0.043 8.923 1.00 88.75 275 ARG A C 1
ATOM 2140 O O . ARG A 1 275 ? 14.702 0.072 10.024 1.00 88.75 275 ARG A O 1
ATOM 2147 N N . ARG A 1 276 ? 15.568 1.148 8.241 1.00 89.12 276 ARG A N 1
ATOM 2148 C CA . ARG A 1 276 ? 15.297 2.503 8.752 1.00 89.12 276 ARG A CA 1
ATOM 2149 C C . ARG A 1 276 ? 13.803 2.759 8.952 1.00 89.12 276 ARG A C 1
ATOM 2151 O O . ARG A 1 276 ? 13.430 3.342 9.960 1.00 89.12 276 ARG A O 1
ATOM 2158 N N . ARG A 1 277 ? 12.950 2.300 8.028 1.00 88.62 277 ARG A N 1
ATOM 2159 C CA . ARG A 1 277 ? 11.487 2.395 8.182 1.00 88.62 277 ARG A CA 1
ATOM 2160 C C . ARG A 1 277 ? 10.960 1.485 9.293 1.00 88.62 277 ARG A C 1
ATOM 2162 O O . ARG A 1 277 ? 10.069 1.883 10.032 1.00 88.62 277 ARG A O 1
ATOM 2169 N N . TYR A 1 278 ? 11.531 0.292 9.457 1.00 91.75 278 TYR A N 1
ATOM 2170 C CA . TYR A 1 278 ? 11.174 -0.603 10.559 1.00 91.75 278 TYR A CA 1
ATOM 2171 C C . TYR A 1 278 ? 11.515 -0.004 11.933 1.00 91.75 278 TYR A C 1
ATOM 2173 O O . TYR A 1 278 ? 10.805 -0.241 12.906 1.00 91.75 278 TYR A O 1
ATOM 2181 N N . ASP A 1 279 ? 12.575 0.799 12.042 1.00 90.12 279 ASP A N 1
ATOM 2182 C CA . ASP A 1 279 ? 12.873 1.479 13.304 1.00 90.12 279 ASP A CA 1
ATOM 2183 C C . ASP A 1 279 ? 11.758 2.462 13.710 1.00 90.12 279 ASP A C 1
ATOM 2185 O O . ASP A 1 279 ? 11.489 2.580 14.904 1.00 90.12 279 ASP A O 1
ATOM 2189 N N . THR A 1 280 ? 11.040 3.069 12.753 1.00 92.69 280 THR A N 1
ATOM 2190 C CA . THR A 1 280 ? 9.830 3.873 13.019 1.00 92.69 280 THR A CA 1
ATOM 2191 C C . THR A 1 280 ? 8.699 3.033 13.619 1.00 92.69 280 THR A C 1
ATOM 2193 O O . THR A 1 280 ? 8.099 3.457 14.606 1.00 92.69 280 THR A O 1
ATOM 2196 N N . LEU A 1 281 ? 8.478 1.808 13.119 1.00 93.94 281 LEU A N 1
ATOM 2197 C CA . LEU A 1 281 ? 7.427 0.905 13.615 1.00 93.94 281 LEU A CA 1
ATOM 2198 C C . LEU A 1 281 ? 7.531 0.660 15.127 1.00 93.94 281 LEU A C 1
ATOM 2200 O O . LEU A 1 281 ? 6.517 0.581 15.811 1.00 93.94 281 LEU A O 1
ATOM 2204 N N . LYS A 1 282 ? 8.749 0.582 15.677 1.00 90.69 282 LYS A N 1
ATOM 2205 C CA . LYS A 1 282 ? 8.957 0.397 17.126 1.00 90.69 282 LYS A CA 1
ATOM 2206 C C . LYS A 1 282 ? 8.335 1.524 17.951 1.00 90.69 282 LYS A C 1
ATOM 2208 O O . LYS A 1 282 ? 7.835 1.280 19.047 1.00 90.69 282 LYS A O 1
ATOM 2213 N N . TYR A 1 283 ? 8.408 2.754 17.445 1.00 94.00 283 TYR A N 1
ATOM 2214 C CA . TYR A 1 283 ? 7.816 3.916 18.100 1.00 94.00 283 TYR A CA 1
ATOM 2215 C C . TYR A 1 283 ? 6.299 3.925 17.931 1.00 94.00 283 TYR A C 1
ATOM 2217 O O . TYR A 1 283 ? 5.601 4.203 18.903 1.00 94.00 283 TYR A O 1
ATOM 2225 N N . ASP A 1 284 ? 5.802 3.562 16.746 1.00 95.19 284 ASP A N 1
ATOM 2226 C CA . ASP A 1 284 ? 4.366 3.467 16.466 1.00 95.19 284 ASP A CA 1
ATOM 2227 C C . ASP A 1 284 ? 3.686 2.418 17.358 1.00 95.19 284 ASP A C 1
ATOM 2229 O O . ASP A 1 284 ? 2.693 2.735 18.012 1.00 95.19 284 ASP A O 1
ATOM 2233 N N . VAL A 1 285 ? 4.269 1.217 17.480 1.00 95.75 285 VAL A N 1
ATOM 2234 C CA . VAL A 1 285 ? 3.784 0.155 18.383 1.00 95.75 285 VAL A CA 1
ATOM 2235 C C . VAL A 1 285 ? 3.717 0.673 19.815 1.00 95.75 285 VAL A C 1
ATOM 2237 O O . VAL A 1 285 ? 2.653 0.668 20.423 1.00 95.75 285 VAL A O 1
ATOM 2240 N N . LYS A 1 286 ? 4.827 1.206 20.338 1.00 95.31 286 LYS A N 1
ATOM 2241 C CA . LYS A 1 286 ? 4.879 1.711 21.714 1.00 95.31 286 LYS A CA 1
ATOM 2242 C C . LYS A 1 286 ? 3.864 2.830 21.963 1.00 95.31 286 LYS A C 1
ATOM 2244 O O . LYS A 1 286 ? 3.310 2.937 23.054 1.00 95.31 286 LYS A O 1
ATOM 2249 N N . ASN A 1 287 ? 3.645 3.698 20.979 1.00 94.19 287 ASN A N 1
ATOM 2250 C CA . ASN A 1 287 ? 2.670 4.774 21.089 1.00 94.19 287 ASN A CA 1
ATOM 2251 C C . ASN A 1 287 ? 1.241 4.220 21.185 1.00 94.19 287 ASN A C 1
ATOM 2253 O O . ASN A 1 287 ? 0.500 4.601 22.088 1.00 94.19 287 ASN A O 1
ATOM 2257 N N . VAL A 1 288 ? 0.874 3.284 20.306 1.00 94.31 288 VAL A N 1
ATOM 2258 C CA . VAL A 1 288 ? -0.447 2.641 20.334 1.00 94.31 288 VAL A CA 1
ATOM 2259 C C 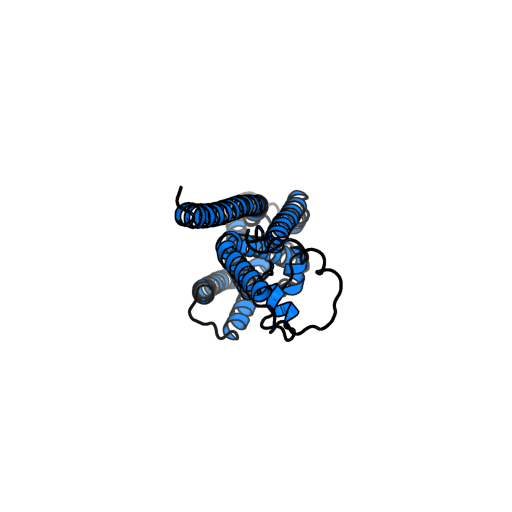. VAL A 1 288 ? -0.650 1.824 21.612 1.00 94.31 288 VAL A C 1
ATOM 2261 O O . VAL A 1 288 ? -1.716 1.918 22.216 1.00 94.31 288 VAL A O 1
ATOM 2264 N N . GLU A 1 289 ? 0.373 1.118 22.095 1.00 94.06 289 GLU A N 1
ATOM 2265 C CA . GLU A 1 289 ? 0.327 0.401 23.376 1.00 94.06 289 GLU A CA 1
ATOM 2266 C C . GLU A 1 289 ? 0.009 1.337 24.547 1.00 94.06 289 GLU A C 1
ATOM 2268 O O . GLU A 1 289 ? -0.849 1.025 25.372 1.00 94.06 289 GLU A O 1
ATOM 2273 N N . ASN A 1 290 ? 0.646 2.512 24.601 1.00 92.56 290 ASN A N 1
ATOM 2274 C CA . ASN A 1 290 ? 0.354 3.512 25.631 1.00 92.56 290 ASN A CA 1
ATOM 2275 C C . ASN A 1 290 ? -1.088 4.029 25.529 1.00 92.56 290 ASN A C 1
ATOM 2277 O O . ASN A 1 290 ? -1.743 4.220 26.551 1.00 92.56 290 ASN A O 1
ATOM 2281 N N . ILE A 1 291 ? -1.595 4.238 24.308 1.00 90.31 291 ILE A N 1
ATOM 2282 C CA . ILE A 1 291 ? -2.984 4.661 24.078 1.00 90.31 291 ILE A CA 1
ATOM 2283 C C . ILE A 1 291 ? -3.955 3.594 24.593 1.00 90.31 291 ILE A C 1
ATOM 2285 O O . ILE A 1 291 ? -4.901 3.919 25.308 1.00 90.31 291 ILE A O 1
ATOM 2289 N N . VAL A 1 292 ? -3.720 2.323 24.260 1.00 89.75 292 VAL A N 1
ATOM 2290 C CA . VAL A 1 292 ? -4.553 1.207 24.730 1.00 89.75 292 VAL A CA 1
ATOM 2291 C C . VAL A 1 292 ? -4.480 1.075 26.247 1.00 89.75 292 VAL A C 1
ATOM 2293 O O . VAL A 1 292 ? -5.516 0.937 26.891 1.00 89.75 292 VAL A O 1
ATOM 2296 N N . TYR A 1 293 ? -3.290 1.189 26.837 1.00 89.50 293 TYR A N 1
ATOM 2297 C CA . TYR A 1 293 ? -3.118 1.179 28.288 1.00 89.50 293 TYR A CA 1
ATOM 2298 C C . TYR A 1 293 ? -3.937 2.288 28.965 1.00 89.50 293 TYR A C 1
ATOM 2300 O O . TYR A 1 293 ? -4.697 2.014 29.896 1.00 89.50 293 TYR A O 1
ATOM 2308 N N . ASP A 1 294 ? -3.851 3.521 28.461 1.00 86.94 294 ASP A N 1
ATOM 2309 C CA . ASP A 1 294 ? -4.618 4.655 28.978 1.00 86.94 294 ASP A CA 1
ATOM 2310 C C . ASP A 1 294 ? -6.133 4.424 28.876 1.00 86.94 294 ASP A C 1
ATOM 2312 O O . ASP A 1 294 ? -6.870 4.791 29.794 1.00 86.94 294 ASP A O 1
ATOM 2316 N N . LEU A 1 295 ? -6.610 3.794 27.798 1.00 82.81 295 LEU A N 1
ATOM 2317 C CA . LEU A 1 295 ? -8.017 3.411 27.654 1.00 82.81 295 LEU A CA 1
ATOM 2318 C C . LEU A 1 295 ? -8.422 2.337 28.665 1.00 82.81 295 LEU A C 1
ATOM 2320 O O . LEU A 1 295 ? -9.453 2.486 29.317 1.00 82.81 295 LEU A O 1
ATOM 2324 N N . CYS A 1 296 ? -7.619 1.283 28.830 1.00 81.19 296 CYS A N 1
ATOM 2325 C CA . CYS A 1 296 ? -7.904 0.193 29.764 1.00 81.19 296 CYS A CA 1
ATOM 2326 C C . CYS A 1 296 ? -7.936 0.667 31.222 1.00 81.19 296 CYS A C 1
ATOM 2328 O O . CYS A 1 296 ? -8.758 0.192 32.002 1.00 81.19 296 CYS A O 1
ATOM 2330 N N . VAL A 1 297 ? -7.070 1.613 31.597 1.00 81.38 297 VAL A N 1
ATOM 2331 C CA . VAL A 1 297 ? -7.030 2.170 32.959 1.00 81.38 297 VAL A CA 1
ATOM 2332 C C . VAL A 1 297 ? -8.182 3.147 33.214 1.00 81.38 297 VAL A C 1
ATOM 2334 O O . VAL A 1 297 ? -8.691 3.211 34.331 1.00 81.38 297 VAL A O 1
ATOM 2337 N N . ARG A 1 298 ? -8.597 3.920 32.202 1.00 73.75 298 ARG A N 1
ATOM 2338 C CA . ARG A 1 298 ? -9.674 4.921 32.327 1.00 73.75 298 ARG A CA 1
ATOM 2339 C C . ARG A 1 298 ? -11.070 4.355 32.081 1.00 73.75 298 ARG A C 1
ATOM 2341 O O . ARG A 1 298 ? -12.046 5.031 32.406 1.00 73.75 298 ARG A O 1
ATOM 2348 N N . ALA A 1 299 ? -11.181 3.163 31.498 1.00 63.25 299 ALA A N 1
ATOM 2349 C CA . ALA A 1 299 ? -12.452 2.470 31.377 1.00 63.25 299 ALA A CA 1
ATOM 2350 C C . ALA A 1 299 ? -13.024 2.227 32.785 1.00 63.25 299 ALA A C 1
ATOM 2352 O O . ALA A 1 299 ? -12.290 1.773 33.670 1.00 63.25 299 ALA A O 1
ATOM 2353 N N . PRO A 1 300 ? -14.308 2.546 33.032 1.00 55.91 300 PRO A N 1
ATOM 2354 C CA . PRO A 1 300 ? -14.926 2.249 34.312 1.00 55.91 300 PRO A CA 1
ATOM 2355 C C . PRO A 1 300 ? -14.832 0.741 34.539 1.00 55.91 300 PRO A C 1
ATOM 2357 O O . PRO A 1 300 ? -15.335 -0.045 33.741 1.00 55.91 300 PRO A O 1
ATOM 2360 N N . GLN A 1 301 ? -14.147 0.341 35.611 1.00 47.69 301 GLN A N 1
ATOM 2361 C CA . GLN A 1 301 ? -14.182 -1.036 36.082 1.00 47.69 301 GLN A CA 1
ATOM 2362 C C . GLN A 1 301 ? -15.651 -1.338 36.373 1.00 47.69 301 GLN A C 1
ATOM 2364 O O . GLN A 1 301 ? -16.222 -0.717 37.271 1.00 47.69 301 GLN A O 1
ATOM 2369 N N . GLU A 1 302 ? -16.278 -2.216 35.587 1.00 44.16 302 GLU A N 1
ATOM 2370 C CA . GLU A 1 302 ? -17.619 -2.709 35.886 1.00 44.16 302 GLU A CA 1
ATOM 2371 C C . GLU A 1 302 ? -17.564 -3.342 37.279 1.00 44.16 302 GLU A C 1
ATOM 2373 O O . GLU A 1 302 ? -17.047 -4.444 37.476 1.00 44.16 302 GLU A O 1
ATOM 2378 N N . THR A 1 303 ? -18.017 -2.595 38.285 1.00 37.66 303 THR A N 1
ATOM 2379 C CA . THR A 1 303 ? -18.217 -3.114 39.630 1.00 37.66 303 THR A CA 1
ATOM 2380 C C . THR A 1 303 ? -19.298 -4.179 39.527 1.00 37.66 303 THR A C 1
ATOM 2382 O O . THR A 1 303 ? -20.465 -3.845 39.320 1.00 37.66 303 THR A O 1
ATOM 2385 N N . LYS A 1 304 ? -18.858 -5.440 39.590 1.00 35.16 304 LYS A N 1
ATOM 2386 C CA . LYS A 1 304 ? -19.696 -6.632 39.747 1.00 35.16 304 LYS A CA 1
ATOM 2387 C C . LYS A 1 304 ? -20.684 -6.492 40.897 1.00 35.16 304 LYS A C 1
ATOM 2389 O O . LYS A 1 304 ? -20.295 -5.898 41.929 1.00 35.16 304 LYS A O 1
#

Radius of gyration: 26.36 Å; chains: 1; bounding box: 67×45×89 Å

InterPro domains:
  IPR002848 Translin family [PF01997] (129-298)
  IPR002848 Translin family [PTHR10741] (130-299)
  IPR016069 Translin, C-terminal [G3DSA:1.20.58.200] (197-304)
  IPR033956 Translin [cd14819] (31-298)
  IPR036081 Translin superfamily [SSF74784] (130-298)

pLDDT: mean 77.61, std 19.82, range [27.5, 97.0]